Protein AF-A0A2V6ERZ7-F1 (afdb_monomer_lite)

pLDDT: mean 81.56, std 13.88, range [36.97, 97.75]

Foldseek 3Di:
DDDADEAEAEDELADDLVNLVVVLVVLLVDLHQYDYFYDADDPLDFCLQAVQFFFPFQFPVQSPRHHRRGHHNDDLLVSLVSVLVSVLSSVCSVCDDVVCVVCVVVCVVCVVVVNCVVVVVVVVSVVVSDSVVNVVVVVDDRDDGDDGRDNHDNGDPVCVSDPDGCPDPVPDPDDPVVVVVVVVVVDDDDD

Secondary structure (DSSP, 8-state):
-----EEEEEE-TT--HHHHHHHHHHHHHSSSEEEEEE----TTSHHHHH--SPPS--BGGGTTTTS--S--SS-HHHHHHHHHHHHHHHHHHHT-HHHHHHHHHHHHHHHHTT-THHHHHHHHHHHH--HHHHHHHHTSPPSSBPPPPPSP-SS--HHHH-SS---GGGG----HHHHHHHHHHT-S---

Sequence (191 aa):
LDVNVAVNIIADPSWDRERFKVVRDWCLEVPEVVNISINTPYPGTETWHTESRRLTTRDYRLFDIQHAVLPTKLPLPEFYKELVECQRVLARKNLGWAALRQCAGVAIRKLLCGQTNFIRMLWKFNNVYRPELQLADHRRRVKYEISLPPPSVATAQHRRLYIHENRGRNGRQIDHRTEEFVNATRMGTAS

Structure (mmCIF, N/CA/C/O backbone):
data_AF-A0A2V6ERZ7-F1
#
_entry.id   AF-A0A2V6ERZ7-F1
#
loop_
_atom_site.group_PDB
_atom_site.id
_atom_site.type_symbol
_atom_site.label_atom_id
_atom_site.label_alt_id
_atom_site.label_comp_id
_atom_site.label_asym_id
_atom_site.label_entity_id
_atom_site.label_seq_id
_atom_site.pdbx_PDB_ins_code
_atom_site.Cartn_x
_atom_site.Cartn_y
_atom_site.Cartn_z
_atom_site.occupancy
_atom_site.B_iso_or_equiv
_atom_site.auth_seq_id
_atom_site.auth_comp_id
_atom_site.auth_asym_id
_atom_site.auth_atom_id
_atom_site.pdbx_PDB_model_num
ATOM 1 N N . LEU A 1 1 ? -30.645 -9.315 9.241 1.00 51.88 1 LEU A N 1
ATOM 2 C CA . LEU A 1 1 ? -29.304 -9.922 9.384 1.00 51.88 1 LEU A CA 1
ATOM 3 C C . LEU A 1 1 ? -28.323 -8.773 9.499 1.00 51.88 1 LEU A C 1
ATOM 5 O O . LEU A 1 1 ? -28.221 -8.008 8.553 1.00 51.88 1 LEU A O 1
ATOM 9 N N . ASP A 1 2 ? -27.714 -8.599 10.667 1.00 76.31 2 ASP A N 1
ATOM 10 C CA . ASP A 1 2 ? -26.726 -7.546 10.922 1.00 76.31 2 ASP A CA 1
ATOM 11 C C . ASP A 1 2 ? -25.335 -8.119 10.618 1.00 76.31 2 ASP A C 1
ATOM 13 O O . ASP A 1 2 ? -24.765 -8.853 11.426 1.00 76.31 2 ASP A O 1
ATOM 17 N N . VAL A 1 3 ? -24.861 -7.934 9.382 1.00 81.88 3 VAL A N 1
ATOM 18 C CA . VAL A 1 3 ? -23.580 -8.485 8.917 1.00 81.88 3 VAL A CA 1
ATOM 19 C C . VAL A 1 3 ? -22.537 -7.378 8.947 1.00 81.88 3 VAL A C 1
ATOM 21 O O . VAL A 1 3 ? -22.654 -6.392 8.226 1.00 81.88 3 VAL A O 1
ATOM 24 N N . ASN A 1 4 ? -21.488 -7.569 9.745 1.00 79.81 4 ASN A N 1
ATOM 25 C CA . ASN A 1 4 ? -20.335 -6.676 9.749 1.00 79.81 4 ASN A CA 1
ATOM 26 C C . ASN A 1 4 ? -19.442 -6.969 8.543 1.00 79.81 4 ASN A C 1
ATOM 28 O O . ASN A 1 4 ? -18.937 -8.084 8.394 1.00 79.81 4 ASN A O 1
ATOM 32 N N . VAL A 1 5 ? -19.226 -5.958 7.705 1.00 85.44 5 VAL A N 1
ATOM 33 C CA . VAL A 1 5 ? -18.395 -6.054 6.503 1.00 85.44 5 VAL A CA 1
ATOM 34 C C . VAL A 1 5 ? -17.112 -5.247 6.697 1.00 85.44 5 VAL A C 1
ATOM 36 O O . VAL A 1 5 ? -17.125 -4.121 7.196 1.00 85.44 5 VAL A O 1
ATOM 39 N N . ALA A 1 6 ? -15.989 -5.843 6.296 1.00 88.12 6 ALA A N 1
ATOM 40 C CA . ALA A 1 6 ? -14.690 -5.189 6.233 1.00 88.12 6 ALA A CA 1
ATOM 41 C C . ALA A 1 6 ? -14.139 -5.293 4.808 1.00 88.12 6 ALA A C 1
ATOM 43 O O . ALA A 1 6 ? -14.165 -6.365 4.202 1.00 88.12 6 ALA A O 1
ATOM 44 N N . VAL A 1 7 ? -13.625 -4.183 4.282 1.00 90.19 7 VAL A N 1
ATOM 45 C CA . VAL A 1 7 ? -13.093 -4.094 2.918 1.00 90.19 7 VAL A CA 1
ATOM 46 C C . VAL A 1 7 ? -11.572 -4.001 2.971 1.00 90.19 7 VAL A C 1
ATOM 48 O O . VAL A 1 7 ? -11.021 -3.192 3.713 1.00 90.19 7 VAL A O 1
ATOM 51 N N . ASN A 1 8 ? -10.880 -4.801 2.159 1.00 93.12 8 ASN A N 1
ATOM 52 C CA . ASN A 1 8 ? -9.432 -4.706 1.981 1.00 93.12 8 ASN A CA 1
ATOM 53 C C . ASN A 1 8 ? -9.121 -4.213 0.568 1.00 93.12 8 ASN A C 1
ATOM 55 O O . ASN A 1 8 ? -9.496 -4.852 -0.412 1.00 93.12 8 ASN A O 1
ATOM 59 N N . ILE A 1 9 ? -8.424 -3.086 0.475 1.00 94.56 9 ILE A N 1
ATOM 60 C CA . ILE A 1 9 ? -7.970 -2.493 -0.780 1.00 94.56 9 ILE A CA 1
ATOM 61 C C . ILE A 1 9 ? -6.478 -2.760 -0.940 1.00 94.56 9 ILE A C 1
ATOM 63 O O . ILE A 1 9 ? -5.695 -2.514 -0.025 1.00 94.56 9 ILE A O 1
ATOM 67 N N . ILE A 1 10 ? -6.080 -3.209 -2.128 1.00 95.81 10 ILE A N 1
ATOM 68 C CA . ILE A 1 10 ? -4.677 -3.397 -2.491 1.00 95.81 10 ILE A CA 1
ATOM 69 C C . ILE A 1 10 ? -4.267 -2.239 -3.408 1.00 95.81 10 ILE A C 1
ATOM 71 O O . ILE A 1 10 ? -4.723 -2.141 -4.546 1.00 95.81 10 ILE A O 1
ATOM 75 N N . ALA A 1 11 ? -3.425 -1.345 -2.898 1.00 96.69 11 ALA A N 1
ATOM 76 C CA . ALA A 1 11 ? -2.845 -0.235 -3.635 1.00 96.69 11 ALA A CA 1
ATOM 77 C C . ALA A 1 11 ? -1.761 -0.736 -4.590 1.00 96.69 11 ALA A C 1
ATOM 79 O O . ALA A 1 11 ? -0.797 -1.379 -4.165 1.00 96.69 11 ALA A O 1
ATOM 80 N N . ASP A 1 12 ? -1.882 -0.412 -5.876 1.00 96.25 12 ASP A N 1
ATOM 81 C CA . ASP A 1 12 ? -0.801 -0.684 -6.817 1.00 96.25 12 ASP A CA 1
ATOM 82 C C . ASP A 1 12 ? 0.271 0.421 -6.717 1.00 96.25 12 ASP A C 1
ATOM 84 O O . ASP A 1 12 ? -0.073 1.605 -6.692 1.00 96.25 12 ASP A O 1
ATOM 88 N N . PRO A 1 13 ? 1.573 0.081 -6.697 1.00 96.62 13 PRO A N 1
ATOM 89 C CA . PRO A 1 13 ? 2.668 1.055 -6.752 1.00 96.62 13 PRO A CA 1
ATOM 90 C C . PRO A 1 13 ? 2.567 2.067 -7.907 1.00 96.62 13 PRO A C 1
ATOM 92 O O . PRO A 1 13 ? 3.102 3.173 -7.815 1.00 96.62 13 PRO A O 1
ATOM 95 N N . SER A 1 14 ? 1.842 1.745 -8.982 1.00 96.44 14 SER A N 1
ATOM 96 C CA . SER A 1 14 ? 1.578 2.647 -10.102 1.00 96.44 14 SER A CA 1
ATOM 97 C C . SER A 1 14 ? 0.528 3.728 -9.816 1.00 96.44 14 SER A C 1
ATOM 99 O O . SER A 1 14 ? 0.230 4.522 -10.710 1.00 96.44 14 SER A O 1
ATOM 101 N N . TRP A 1 15 ? -0.080 3.756 -8.628 1.00 97.69 15 TRP A N 1
ATOM 102 C CA . TRP A 1 15 ? -1.045 4.788 -8.257 1.00 97.69 15 TRP A CA 1
ATOM 103 C C . TRP A 1 15 ? -0.395 6.172 -8.211 1.00 97.69 15 TRP A C 1
ATOM 105 O O . TRP A 1 15 ? 0.723 6.357 -7.729 1.00 97.69 15 TRP A O 1
ATOM 115 N N . ASP A 1 16 ? -1.126 7.160 -8.714 1.00 97.62 16 ASP A N 1
ATOM 116 C CA . ASP A 1 16 ? -0.814 8.577 -8.575 1.00 97.62 16 ASP A CA 1
ATOM 117 C C . ASP A 1 16 ? -1.686 9.228 -7.493 1.00 97.62 16 ASP A C 1
ATOM 119 O O . ASP A 1 16 ? -2.535 8.591 -6.863 1.00 97.62 16 ASP A O 1
ATOM 123 N N . ARG A 1 17 ? -1.460 10.527 -7.264 1.00 97.38 17 ARG A N 1
ATOM 124 C CA . ARG A 1 17 ? -2.186 11.303 -6.251 1.00 97.38 17 ARG A CA 1
ATOM 125 C C . ARG A 1 17 ? -3.696 11.304 -6.487 1.00 97.38 17 ARG A C 1
ATOM 127 O O . ARG A 1 17 ? -4.457 11.263 -5.525 1.00 97.38 17 ARG A O 1
ATOM 134 N N . GLU A 1 18 ? -4.131 11.340 -7.746 1.00 97.19 18 GLU A N 1
ATOM 135 C CA . GLU A 1 18 ? -5.552 11.339 -8.095 1.00 97.19 18 GLU A CA 1
ATOM 136 C C . GLU A 1 18 ? -6.201 10.007 -7.722 1.00 97.19 18 GLU A C 1
ATOM 138 O O . GLU A 1 18 ? -7.235 9.995 -7.054 1.00 97.19 18 GLU A O 1
ATOM 143 N N . ARG A 1 19 ? -5.555 8.878 -8.042 1.00 97.44 19 ARG A N 1
ATOM 144 C CA . ARG A 1 19 ? -6.047 7.560 -7.629 1.00 97.44 19 ARG A CA 1
ATOM 145 C C . ARG A 1 19 ? -6.157 7.439 -6.109 1.00 97.44 19 ARG A C 1
ATOM 147 O O . ARG A 1 19 ? -7.181 6.963 -5.621 1.00 97.44 19 ARG A O 1
ATOM 154 N N . PHE A 1 20 ? -5.150 7.903 -5.362 1.00 97.00 20 PHE A N 1
ATOM 155 C CA . PHE A 1 20 ? -5.213 7.941 -3.896 1.00 97.00 20 PHE A CA 1
ATOM 156 C C . PHE A 1 20 ? -6.366 8.811 -3.387 1.00 97.00 20 PHE A C 1
ATOM 158 O O . PHE A 1 20 ? -7.043 8.428 -2.433 1.00 97.00 20 PHE A O 1
ATOM 165 N N . LYS A 1 21 ? -6.620 9.964 -4.017 1.00 95.81 21 LYS A N 1
ATOM 166 C CA . LYS A 1 21 ? -7.753 10.828 -3.671 1.00 95.81 21 LYS A CA 1
ATOM 167 C C . LYS A 1 21 ? -9.093 10.127 -3.904 1.00 95.81 21 LYS A C 1
ATOM 169 O O . LYS A 1 21 ? -9.889 10.079 -2.975 1.00 95.81 21 LYS A O 1
ATOM 174 N N . VAL A 1 22 ? -9.313 9.538 -5.081 1.00 95.88 22 VAL A N 1
ATOM 175 C CA . VAL A 1 22 ? -10.564 8.827 -5.409 1.00 95.88 22 VAL A CA 1
ATOM 176 C C . VAL A 1 22 ? -10.854 7.723 -4.394 1.00 95.88 22 VAL A C 1
ATOM 178 O O . VAL A 1 22 ? -11.965 7.623 -3.883 1.00 95.88 22 VAL A O 1
ATOM 181 N N . VAL A 1 23 ? -9.845 6.914 -4.062 1.00 93.94 23 VAL A N 1
ATOM 182 C CA . VAL A 1 23 ? -9.999 5.829 -3.084 1.00 93.94 23 VAL A CA 1
ATOM 183 C C . VAL A 1 23 ? -10.327 6.379 -1.700 1.00 93.94 23 VAL A C 1
ATOM 185 O O . VAL A 1 23 ? -11.206 5.850 -1.029 1.00 93.94 23 VAL A O 1
ATOM 188 N N . ARG A 1 24 ? -9.652 7.449 -1.271 1.00 93.00 24 ARG A N 1
ATOM 189 C CA . ARG A 1 24 ? -9.901 8.100 0.020 1.00 93.00 24 ARG A CA 1
ATOM 190 C C . ARG A 1 24 ? -11.311 8.680 0.117 1.00 93.00 24 ARG A C 1
ATOM 192 O O . ARG A 1 24 ? -11.938 8.507 1.156 1.00 93.00 24 ARG A O 1
ATOM 199 N N . ASP A 1 25 ? -11.785 9.341 -0.936 1.00 93.31 25 ASP A N 1
ATOM 200 C CA . ASP A 1 25 ? -13.125 9.929 -0.985 1.00 93.31 25 ASP A CA 1
ATOM 201 C C . ASP A 1 25 ? -14.190 8.826 -0.908 1.00 93.31 25 ASP A C 1
ATOM 203 O O . ASP A 1 25 ? -15.020 8.846 -0.004 1.00 93.31 25 ASP A O 1
ATOM 207 N N . TRP A 1 26 ? -14.081 7.787 -1.744 1.00 92.88 26 TRP A N 1
ATOM 208 C CA . TRP A 1 26 ? -14.975 6.622 -1.692 1.00 92.88 26 TRP A CA 1
ATOM 209 C C . TRP A 1 26 ? -14.986 5.964 -0.306 1.00 92.88 26 TRP A C 1
ATOM 211 O O . TRP A 1 26 ? -16.031 5.646 0.260 1.00 92.88 26 TRP A O 1
ATOM 221 N N . CYS A 1 27 ? -13.807 5.802 0.293 1.00 88.69 27 CYS A N 1
ATOM 222 C CA . CYS A 1 27 ? -13.681 5.215 1.615 1.00 88.69 27 CYS A CA 1
ATOM 223 C C . CYS A 1 27 ? -14.381 6.023 2.719 1.00 88.69 27 CYS A C 1
ATOM 225 O O . CYS A 1 27 ? -14.700 5.453 3.763 1.00 88.69 27 CYS A O 1
ATOM 227 N N . LEU A 1 28 ? -14.560 7.335 2.546 1.00 86.81 28 LEU A N 1
ATOM 228 C CA . LEU A 1 28 ? -15.289 8.182 3.491 1.00 86.81 28 LEU A CA 1
ATOM 229 C C . LEU A 1 28 ? -16.809 8.026 3.357 1.00 86.81 28 LEU A C 1
ATOM 231 O O . LEU A 1 28 ? -17.510 8.250 4.341 1.00 86.81 28 LEU A O 1
ATOM 235 N N . GLU A 1 29 ? -17.295 7.622 2.185 1.00 88.25 29 GLU A N 1
ATOM 236 C CA . GLU A 1 29 ? -18.723 7.470 1.877 1.00 88.25 29 GLU A CA 1
ATOM 237 C C . GLU A 1 29 ? -19.298 6.134 2.359 1.00 88.25 29 GLU A C 1
ATOM 239 O O . GLU A 1 29 ? -20.457 6.062 2.764 1.00 88.25 29 GLU A O 1
ATOM 244 N N . VAL A 1 30 ? -18.493 5.072 2.342 1.00 85.62 30 VAL A N 1
ATOM 245 C CA . VAL A 1 30 ? -18.933 3.735 2.768 1.00 85.62 30 VAL A CA 1
ATOM 246 C C . VAL A 1 30 ? -19.040 3.638 4.298 1.00 85.62 30 VAL A C 1
ATOM 248 O O . VAL A 1 30 ? -18.233 4.254 4.984 1.00 85.62 30 VAL A O 1
ATOM 251 N N . PRO A 1 31 ? -19.981 2.898 4.903 1.00 79.44 31 PRO A N 1
ATOM 252 C CA . PRO A 1 31 ? -20.024 2.708 6.361 1.00 79.44 31 PRO A CA 1
ATOM 253 C C . PRO A 1 31 ? -18.993 1.693 6.891 1.00 79.44 31 PRO A C 1
ATOM 255 O O . PRO A 1 3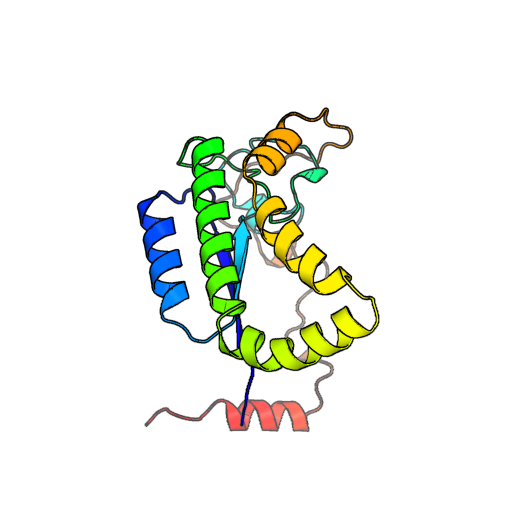1 ? -18.668 1.702 8.077 1.00 79.44 31 PRO A O 1
ATOM 258 N N . GLU A 1 32 ? -18.459 0.831 6.029 1.00 85.44 32 GLU A N 1
ATOM 259 C CA . GLU A 1 32 ? -17.602 -0.293 6.397 1.00 85.44 32 GLU A CA 1
ATOM 260 C C . GLU A 1 32 ? -16.199 0.126 6.863 1.00 85.44 32 GLU A C 1
ATOM 262 O O . GLU A 1 32 ? -15.658 1.187 6.515 1.00 85.44 32 GLU A O 1
ATOM 267 N N . VAL A 1 33 ? -15.572 -0.781 7.621 1.00 83.19 33 VAL A N 1
ATOM 268 C CA . VAL A 1 33 ? -14.161 -0.683 7.999 1.00 83.19 33 VAL A CA 1
ATOM 269 C C . VAL A 1 33 ? -13.309 -1.041 6.787 1.00 83.19 33 VAL A C 1
ATOM 271 O O . VAL A 1 33 ? -13.317 -2.182 6.327 1.00 83.19 33 VAL A O 1
ATOM 274 N N . VAL A 1 34 ? -12.545 -0.071 6.290 1.00 88.12 34 VAL A N 1
ATOM 275 C CA . VAL A 1 34 ? -11.633 -0.270 5.159 1.00 88.12 34 VAL A CA 1
ATOM 276 C C . VAL A 1 34 ? -10.181 -0.321 5.633 1.00 88.12 34 VAL A C 1
ATOM 278 O O . VAL A 1 34 ? -9.736 0.537 6.399 1.00 88.12 34 VAL A O 1
ATOM 281 N N . ASN A 1 35 ? -9.438 -1.309 5.142 1.00 90.12 35 ASN A N 1
ATOM 282 C CA . ASN A 1 35 ? -7.994 -1.444 5.292 1.00 90.12 35 ASN A CA 1
ATOM 283 C C . ASN A 1 35 ? -7.312 -1.328 3.921 1.00 90.12 35 ASN A C 1
ATOM 285 O O . ASN A 1 35 ? -7.861 -1.771 2.914 1.00 90.12 35 ASN A O 1
ATOM 289 N N . ILE A 1 36 ? -6.112 -0.746 3.884 1.00 92.69 36 ILE A N 1
ATOM 290 C CA . ILE A 1 36 ? -5.337 -0.562 2.654 1.00 92.69 36 ILE A CA 1
ATOM 291 C C . ILE A 1 36 ? -3.928 -1.135 2.812 1.00 92.69 36 ILE A C 1
ATOM 293 O O . ILE A 1 36 ? -3.193 -0.776 3.737 1.00 92.69 36 ILE A O 1
ATOM 297 N N . SER A 1 37 ? -3.565 -2.021 1.890 1.00 94.81 37 SER A N 1
ATOM 298 C CA . SER A 1 37 ? -2.252 -2.656 1.767 1.00 94.81 37 SER A CA 1
ATOM 299 C C . SER A 1 37 ? -1.628 -2.336 0.408 1.00 94.81 37 SER A C 1
ATOM 301 O O . SER A 1 37 ? -2.283 -1.750 -0.446 1.00 94.81 37 SER A O 1
ATOM 303 N N . ILE A 1 38 ? -0.370 -2.706 0.184 1.00 96.62 38 ILE A N 1
ATOM 304 C CA . ILE A 1 38 ? 0.322 -2.536 -1.102 1.00 96.62 38 ILE A CA 1
ATOM 305 C C . ILE A 1 38 ? 0.342 -3.870 -1.856 1.00 96.62 38 ILE A C 1
ATOM 307 O O . ILE A 1 38 ? 0.447 -4.933 -1.245 1.00 96.62 38 ILE A O 1
ATOM 311 N N . ASN A 1 39 ? 0.248 -3.820 -3.186 1.00 95.75 39 ASN A N 1
ATOM 312 C CA . ASN A 1 39 ? 0.471 -4.972 -4.053 1.00 95.75 39 ASN A CA 1
ATOM 313 C C . ASN A 1 39 ? 1.916 -5.480 -3.903 1.00 95.75 39 ASN A C 1
ATOM 315 O O . ASN A 1 39 ? 2.876 -4.781 -4.242 1.00 95.75 39 ASN A O 1
ATOM 319 N N . THR A 1 40 ? 2.062 -6.706 -3.407 1.00 94.38 40 THR A N 1
ATOM 320 C CA . THR A 1 40 ? 3.352 -7.358 -3.177 1.00 94.38 40 THR A CA 1
ATOM 321 C C . THR A 1 40 ? 3.379 -8.685 -3.942 1.00 94.38 40 THR A C 1
ATOM 323 O O . THR A 1 40 ? 2.648 -9.607 -3.577 1.00 94.38 40 THR A O 1
ATOM 326 N N . PRO A 1 41 ? 4.199 -8.822 -5.000 1.00 92.94 41 PRO A N 1
ATOM 327 C CA . PRO A 1 41 ? 4.345 -10.086 -5.710 1.00 92.94 41 PRO A CA 1
ATOM 328 C C . PRO A 1 41 ? 5.165 -11.061 -4.856 1.00 92.94 41 PRO A C 1
ATOM 330 O O . PRO A 1 41 ? 6.344 -10.833 -4.591 1.00 92.94 41 PRO A O 1
ATOM 333 N N . TYR A 1 42 ? 4.547 -12.159 -4.423 1.00 91.25 42 TYR A N 1
ATOM 334 C CA . TYR A 1 42 ? 5.194 -13.157 -3.568 1.00 91.25 42 TYR A CA 1
ATOM 335 C C . TYR A 1 42 ? 5.760 -14.320 -4.379 1.00 91.25 42 TYR A C 1
ATOM 337 O O . TYR A 1 42 ? 5.034 -14.835 -5.232 1.00 91.25 42 TYR A O 1
ATOM 345 N N . PRO A 1 43 ? 6.978 -14.813 -4.083 1.00 88.06 43 PRO A N 1
ATOM 346 C CA . PRO A 1 43 ? 7.512 -16.018 -4.708 1.00 88.06 43 PRO A CA 1
ATOM 347 C C . PRO A 1 43 ? 6.501 -17.172 -4.709 1.00 88.06 43 PRO A C 1
ATOM 349 O O . PRO A 1 43 ? 5.966 -17.538 -3.666 1.00 88.06 43 PRO A O 1
ATOM 352 N N . GLY A 1 44 ? 6.232 -17.724 -5.894 1.00 84.44 44 GLY A N 1
ATOM 353 C CA . GLY A 1 44 ? 5.257 -18.804 -6.096 1.00 84.44 44 GLY A CA 1
ATOM 354 C C . GLY A 1 44 ? 3.818 -18.358 -6.384 1.00 84.44 44 GLY A C 1
ATOM 355 O O . GLY A 1 44 ? 2.985 -19.201 -6.704 1.00 84.44 44 GLY A O 1
ATOM 356 N N . THR A 1 45 ? 3.506 -17.060 -6.321 1.00 86.56 45 THR A N 1
ATOM 357 C CA . THR A 1 45 ? 2.213 -16.541 -6.801 1.00 86.56 45 THR A CA 1
ATOM 358 C C . THR A 1 45 ? 2.223 -16.346 -8.310 1.00 86.56 45 THR A C 1
ATOM 360 O O . THR A 1 45 ? 3.276 -16.192 -8.917 1.00 86.56 45 THR A O 1
ATOM 363 N N . GLU A 1 46 ? 1.051 -16.287 -8.937 1.00 86.75 46 GLU A N 1
ATOM 364 C CA . GLU A 1 46 ? 0.960 -15.945 -10.359 1.00 86.75 46 GLU A CA 1
ATOM 365 C C . GLU A 1 46 ? 1.607 -14.590 -10.669 1.00 86.75 46 GLU A C 1
ATOM 367 O O . GLU A 1 46 ? 2.406 -14.495 -11.601 1.00 86.75 46 GLU A O 1
ATOM 372 N N . THR A 1 47 ? 1.332 -13.574 -9.846 1.00 86.81 47 THR A N 1
ATOM 373 C CA . THR A 1 47 ? 1.890 -12.225 -9.999 1.00 86.81 47 THR A CA 1
ATOM 374 C C . THR A 1 47 ? 3.418 -12.232 -9.979 1.00 86.81 47 THR A C 1
ATOM 376 O O . THR A 1 47 ? 4.038 -11.425 -10.652 1.00 86.81 47 THR A O 1
ATOM 379 N N . TRP A 1 48 ? 4.060 -13.180 -9.295 1.00 88.25 48 TRP A N 1
ATOM 380 C CA . TRP A 1 48 ? 5.519 -13.346 -9.341 1.00 88.25 48 TRP A CA 1
ATOM 381 C C . TRP A 1 48 ? 6.069 -13.683 -10.731 1.00 88.25 48 TRP A C 1
ATOM 383 O O . TRP A 1 48 ? 7.212 -13.358 -11.041 1.00 88.25 48 TRP A O 1
ATOM 393 N N . HIS A 1 49 ? 5.264 -14.357 -11.555 1.00 85.19 49 HIS A N 1
ATOM 394 C CA . HIS A 1 49 ? 5.620 -14.764 -12.912 1.00 85.19 49 HIS A CA 1
ATOM 395 C C . HIS A 1 49 ? 5.119 -13.783 -13.974 1.00 85.19 49 HIS A C 1
ATOM 397 O O . HIS A 1 49 ? 5.738 -13.671 -15.031 1.00 85.19 49 HIS A O 1
ATOM 403 N N . THR A 1 50 ? 3.993 -13.111 -13.728 1.00 85.62 50 THR A N 1
ATOM 404 C CA . THR A 1 50 ? 3.361 -12.206 -14.701 1.00 85.62 50 THR A CA 1
ATOM 405 C C . THR A 1 50 ? 3.745 -10.744 -14.512 1.00 85.62 50 THR A C 1
ATOM 407 O O . THR A 1 50 ? 3.635 -9.963 -15.457 1.00 85.62 50 THR A O 1
ATOM 410 N N . GLU A 1 51 ? 4.231 -10.353 -13.331 1.00 87.56 51 GLU A N 1
ATOM 411 C CA . GLU A 1 51 ? 4.676 -8.987 -13.075 1.00 87.56 51 GLU A CA 1
ATOM 412 C C . GLU A 1 51 ? 5.906 -8.653 -13.926 1.00 87.56 51 GLU A C 1
ATOM 414 O O . GLU A 1 51 ? 7.008 -9.163 -13.730 1.00 87.56 51 GLU A O 1
ATOM 419 N N . SER A 1 52 ? 5.691 -7.774 -14.901 1.00 80.12 52 SER A N 1
ATOM 420 C CA . SER A 1 52 ? 6.725 -7.296 -15.821 1.00 80.12 52 SER A CA 1
ATOM 421 C C . SER A 1 52 ? 7.695 -6.303 -15.181 1.00 80.12 52 SER A C 1
ATOM 423 O O . SER A 1 52 ? 8.837 -6.160 -15.631 1.00 80.12 52 SER A O 1
ATOM 425 N N . ARG A 1 53 ? 7.258 -5.595 -14.132 1.00 85.88 53 ARG A N 1
ATOM 426 C CA . ARG A 1 53 ? 8.083 -4.599 -13.450 1.00 85.88 53 ARG A CA 1
ATOM 427 C C . ARG A 1 53 ? 9.154 -5.303 -12.626 1.00 85.88 53 ARG A C 1
ATOM 429 O O . ARG A 1 53 ? 8.872 -6.185 -11.820 1.00 85.88 53 ARG A O 1
ATOM 436 N N . ARG A 1 54 ? 10.405 -4.872 -12.786 1.00 88.12 54 ARG A N 1
ATOM 437 C CA . ARG A 1 54 ? 11.514 -5.393 -11.979 1.00 88.12 54 ARG A CA 1
ATOM 438 C C . ARG A 1 54 ? 11.373 -4.929 -10.535 1.00 88.12 54 ARG A C 1
ATOM 440 O O . ARG A 1 54 ? 11.100 -3.755 -10.293 1.00 88.12 54 ARG A O 1
ATOM 447 N N . LEU A 1 55 ? 11.612 -5.843 -9.596 1.00 93.00 55 LEU A N 1
ATOM 448 C CA . LEU A 1 55 ? 11.668 -5.516 -8.174 1.00 93.00 55 LEU A CA 1
ATOM 449 C C . LEU A 1 55 ? 12.698 -4.410 -7.915 1.00 93.00 55 LEU A C 1
ATOM 451 O O . LEU A 1 55 ? 13.805 -4.445 -8.457 1.00 93.00 55 LEU A O 1
ATOM 455 N N . THR A 1 56 ? 12.349 -3.456 -7.057 1.00 93.75 56 THR A N 1
ATOM 456 C CA . THR A 1 56 ? 13.252 -2.381 -6.609 1.00 93.75 56 THR A CA 1
ATOM 457 C C . THR A 1 56 ? 14.127 -2.809 -5.434 1.00 93.75 56 THR A C 1
ATOM 459 O O . THR A 1 56 ? 15.148 -2.183 -5.159 1.00 93.75 56 THR A O 1
ATOM 462 N N . THR A 1 57 ? 13.745 -3.884 -4.747 1.00 94.19 57 THR A N 1
ATOM 463 C CA . THR A 1 57 ? 14.453 -4.450 -3.599 1.00 94.19 57 THR A CA 1
ATOM 464 C C . THR A 1 57 ? 14.284 -5.964 -3.561 1.00 94.19 57 THR A C 1
ATOM 466 O O . THR A 1 57 ? 13.281 -6.508 -4.023 1.00 94.19 57 THR A O 1
ATOM 469 N N . ARG A 1 58 ? 15.274 -6.654 -2.994 1.00 94.31 58 ARG A N 1
ATOM 470 C CA . ARG A 1 58 ? 15.221 -8.095 -2.702 1.00 94.31 58 ARG A CA 1
ATOM 471 C C . ARG A 1 58 ? 15.161 -8.375 -1.207 1.00 94.31 58 ARG A C 1
ATOM 473 O O . ARG A 1 58 ? 15.223 -9.532 -0.808 1.00 94.31 58 ARG A O 1
ATOM 480 N N . ASP A 1 59 ? 15.071 -7.338 -0.382 1.00 96.12 59 ASP A N 1
ATOM 481 C CA . ASP A 1 59 ? 14.999 -7.497 1.061 1.00 96.12 59 ASP A CA 1
ATOM 482 C C . ASP A 1 59 ? 13.693 -8.174 1.463 1.00 96.12 59 ASP A C 1
ATOM 484 O O . ASP A 1 59 ? 12.626 -7.567 1.390 1.00 96.12 59 ASP A O 1
ATOM 488 N N . TYR A 1 60 ? 13.792 -9.419 1.931 1.00 94.25 60 TYR A N 1
ATOM 489 C CA . TYR A 1 60 ? 12.643 -10.217 2.354 1.00 94.25 60 TYR A CA 1
ATOM 490 C C . TYR A 1 60 ? 11.772 -9.505 3.399 1.00 94.25 60 TYR A C 1
ATOM 492 O O . TYR A 1 60 ? 10.559 -9.692 3.414 1.00 94.25 60 TYR A O 1
ATOM 500 N N . ARG A 1 61 ? 12.361 -8.641 4.238 1.00 95.38 61 ARG A N 1
ATOM 501 C CA . ARG A 1 61 ? 11.622 -7.897 5.272 1.00 95.38 61 ARG A CA 1
ATOM 502 C C . ARG A 1 61 ? 10.564 -6.957 4.700 1.00 95.38 61 ARG A C 1
ATOM 504 O O . ARG A 1 61 ? 9.608 -6.660 5.398 1.00 95.38 61 ARG A O 1
ATOM 511 N N . LEU A 1 62 ? 10.752 -6.489 3.466 1.00 96.38 62 LEU A N 1
ATOM 512 C CA . LEU A 1 62 ? 9.860 -5.534 2.807 1.00 96.38 62 LEU A CA 1
ATOM 513 C C . LEU A 1 62 ? 8.721 -6.232 2.043 1.00 96.38 62 LEU A C 1
ATOM 515 O O . LEU A 1 62 ? 7.835 -5.574 1.512 1.00 96.38 62 LEU A O 1
ATOM 519 N N . PHE A 1 63 ? 8.708 -7.567 1.987 1.00 95.12 63 PHE A N 1
ATOM 520 C CA . PHE A 1 63 ? 7.617 -8.341 1.388 1.00 95.12 63 PHE A CA 1
ATOM 521 C C . PHE A 1 63 ? 6.502 -8.574 2.419 1.00 95.12 63 PHE A C 1
ATOM 523 O O . PHE A 1 63 ? 6.140 -9.703 2.739 1.00 95.12 63 PHE A O 1
ATOM 530 N N . ASP A 1 64 ? 5.959 -7.489 2.966 1.00 93.44 64 ASP A N 1
ATOM 531 C CA . ASP A 1 64 ? 5.104 -7.493 4.158 1.00 93.44 64 ASP A CA 1
ATOM 532 C C . ASP A 1 64 ? 3.747 -6.807 3.950 1.00 93.44 64 ASP A C 1
ATOM 534 O O . ASP A 1 64 ? 3.143 -6.361 4.921 1.00 93.44 64 ASP A O 1
ATOM 538 N N . ILE A 1 65 ? 3.290 -6.675 2.698 1.00 93.88 65 ILE A N 1
ATOM 539 C CA . ILE A 1 65 ? 2.080 -5.946 2.269 1.00 93.88 65 ILE A CA 1
ATOM 540 C C . ILE A 1 65 ? 2.021 -4.458 2.667 1.00 93.88 65 ILE A C 1
ATOM 542 O O . ILE A 1 65 ? 1.017 -3.793 2.401 1.00 93.88 65 ILE A O 1
ATOM 546 N N . GLN A 1 66 ? 3.070 -3.909 3.283 1.00 93.88 66 GLN A N 1
ATOM 547 C CA . GLN A 1 66 ? 3.148 -2.513 3.723 1.00 93.88 66 GLN A CA 1
ATOM 548 C C . GLN A 1 66 ? 4.248 -1.727 3.015 1.00 93.88 66 GLN A C 1
ATOM 550 O O . GLN A 1 66 ? 4.211 -0.491 3.033 1.00 93.88 66 GLN A O 1
ATOM 555 N N . HIS A 1 67 ? 5.191 -2.411 2.360 1.00 96.75 67 HIS A N 1
ATOM 556 C CA . HIS A 1 67 ? 6.259 -1.778 1.598 1.00 96.75 67 HIS A CA 1
ATOM 557 C C . HIS A 1 67 ? 6.142 -1.987 0.084 1.0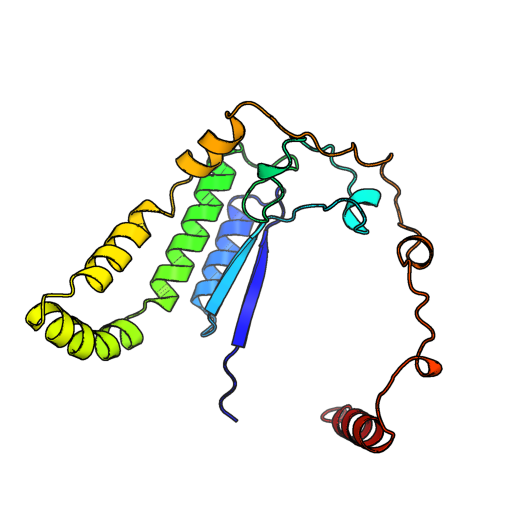0 96.75 67 HIS A C 1
ATOM 559 O O . HIS A 1 67 ? 5.754 -3.042 -0.416 1.00 96.75 67 HIS A O 1
ATOM 565 N N . ALA A 1 68 ? 6.495 -0.940 -0.665 1.00 97.19 68 ALA A N 1
ATOM 566 C CA . ALA A 1 68 ? 6.563 -0.996 -2.114 1.00 97.19 68 ALA A CA 1
ATOM 567 C C . ALA A 1 68 ? 7.859 -1.696 -2.538 1.00 97.19 68 ALA A C 1
ATOM 569 O O . ALA A 1 68 ? 8.950 -1.144 -2.401 1.00 97.19 68 ALA A O 1
ATOM 570 N N . VAL A 1 69 ? 7.724 -2.913 -3.060 1.00 96.06 69 VAL A N 1
ATOM 571 C CA . VAL A 1 69 ? 8.835 -3.713 -3.615 1.00 96.06 69 VAL A CA 1
ATOM 572 C C . VAL A 1 69 ? 8.920 -3.636 -5.144 1.00 96.06 69 VAL A C 1
ATOM 574 O O . VAL A 1 69 ? 9.828 -4.193 -5.759 1.00 96.06 69 VAL A O 1
ATOM 577 N N . LEU A 1 70 ? 7.968 -2.931 -5.754 1.00 95.81 70 LEU A N 1
ATOM 578 C CA . LEU A 1 70 ? 7.893 -2.612 -7.176 1.00 95.81 70 LEU A CA 1
ATOM 579 C C . LEU A 1 70 ? 8.097 -1.104 -7.378 1.00 95.81 70 LEU A C 1
ATOM 581 O O . LEU A 1 70 ? 7.887 -0.326 -6.441 1.00 95.81 70 LEU A O 1
ATOM 585 N N . PRO A 1 71 ? 8.489 -0.665 -8.587 1.00 96.06 71 PRO A N 1
ATOM 586 C CA . PRO A 1 71 ? 8.659 0.749 -8.882 1.00 96.06 71 PRO A CA 1
ATOM 587 C C . PRO A 1 71 ? 7.336 1.497 -8.719 1.00 96.06 71 PRO A C 1
ATOM 589 O O . PRO A 1 71 ? 6.302 1.097 -9.262 1.00 96.06 71 PRO A O 1
ATOM 592 N N . THR A 1 72 ? 7.389 2.597 -7.971 1.00 97.31 72 THR A N 1
ATOM 593 C CA . THR A 1 72 ? 6.248 3.482 -7.752 1.00 97.31 72 THR A CA 1
ATOM 594 C C . THR A 1 72 ? 6.141 4.521 -8.870 1.00 97.31 72 THR A C 1
ATOM 596 O O . THR A 1 72 ? 7.158 4.993 -9.378 1.00 97.31 72 THR A O 1
ATOM 599 N N . LYS A 1 73 ? 4.918 4.917 -9.250 1.00 97.00 73 LYS A N 1
ATOM 600 C CA . LYS A 1 73 ? 4.702 6.016 -10.218 1.00 97.00 73 LYS A CA 1
ATOM 601 C C . LYS A 1 73 ? 5.088 7.372 -9.623 1.00 97.00 73 LYS A C 1
ATOM 603 O O . LYS A 1 73 ? 5.664 8.214 -10.305 1.00 97.00 73 LYS A O 1
ATOM 608 N N . LEU A 1 74 ? 4.769 7.582 -8.348 1.00 97.69 74 LEU A N 1
ATOM 609 C CA . LEU A 1 74 ? 5.239 8.727 -7.569 1.00 97.69 74 LEU A CA 1
ATOM 610 C C . LEU A 1 74 ? 6.654 8.459 -7.032 1.00 97.69 74 LEU A C 1
ATOM 612 O O . LEU A 1 74 ? 7.008 7.295 -6.835 1.00 97.69 74 LEU A O 1
ATOM 616 N N . PRO A 1 75 ? 7.451 9.495 -6.706 1.00 97.50 75 PRO A N 1
ATOM 617 C CA . PRO A 1 75 ? 8.640 9.310 -5.880 1.00 97.50 75 PRO A CA 1
ATOM 618 C C . PRO A 1 75 ? 8.282 8.543 -4.603 1.00 97.50 75 PRO A C 1
ATOM 620 O O . PRO A 1 75 ? 7.279 8.859 -3.965 1.00 97.50 75 PRO A O 1
ATOM 623 N N . LEU A 1 76 ? 9.097 7.556 -4.217 1.00 96.75 76 LEU A N 1
ATOM 624 C CA . LEU A 1 76 ? 8.800 6.657 -3.094 1.00 96.75 76 LEU A CA 1
ATOM 625 C C . LEU A 1 76 ? 8.360 7.389 -1.800 1.00 96.75 76 LEU A C 1
ATOM 627 O O . LEU A 1 76 ? 7.373 6.963 -1.200 1.00 96.75 76 LEU A O 1
ATOM 631 N N . PRO A 1 77 ? 8.987 8.515 -1.383 1.00 96.81 77 PRO A N 1
ATOM 632 C CA . PRO A 1 77 ? 8.510 9.284 -0.230 1.00 96.81 77 PRO A CA 1
ATOM 633 C C . PRO A 1 77 ? 7.098 9.858 -0.395 1.00 96.81 77 PRO A C 1
ATOM 635 O O . PRO A 1 77 ? 6.313 9.841 0.548 1.00 96.81 77 PRO A O 1
ATOM 638 N N . GLU A 1 78 ? 6.757 10.336 -1.592 1.00 97.44 78 GLU A N 1
ATOM 639 C CA . GLU A 1 78 ? 5.430 10.883 -1.889 1.00 97.44 78 GLU A CA 1
ATOM 640 C C . GLU A 1 78 ? 4.374 9.781 -1.969 1.00 97.44 78 GLU A C 1
ATOM 642 O O . GLU A 1 78 ? 3.263 9.970 -1.481 1.00 97.44 78 GLU A O 1
ATOM 647 N N . PHE A 1 79 ? 4.727 8.612 -2.513 1.00 97.75 79 PHE A N 1
ATOM 648 C CA . PHE A 1 79 ? 3.855 7.439 -2.486 1.00 97.75 79 PHE A CA 1
ATOM 649 C C . PHE A 1 79 ? 3.490 7.056 -1.045 1.00 97.75 79 PHE A C 1
ATOM 651 O O . PHE A 1 79 ? 2.311 6.913 -0.720 1.00 97.75 79 PHE A O 1
ATOM 658 N N . TYR A 1 80 ? 4.486 6.951 -0.158 1.00 96.75 80 TYR A N 1
ATOM 659 C CA . TYR A 1 80 ? 4.236 6.634 1.248 1.00 96.75 80 TYR A CA 1
ATOM 660 C C . TYR A 1 80 ? 3.442 7.718 1.965 1.00 96.75 80 TYR A C 1
ATOM 662 O O . TYR A 1 80 ? 2.562 7.399 2.759 1.00 96.75 80 TYR A O 1
ATOM 670 N N . LYS A 1 81 ? 3.693 8.993 1.660 1.00 95.81 81 LYS A N 1
ATOM 671 C CA . LYS A 1 81 ? 2.906 10.100 2.204 1.00 95.81 81 LYS A CA 1
ATOM 672 C C . LYS A 1 81 ? 1.422 9.966 1.847 1.00 95.81 81 LYS A C 1
ATOM 674 O O . LYS A 1 81 ? 0.588 10.050 2.743 1.00 95.81 81 LYS A O 1
ATOM 679 N N . GLU A 1 82 ? 1.084 9.716 0.581 1.00 96.69 82 GLU A N 1
ATOM 680 C CA . GLU A 1 82 ? -0.316 9.530 0.164 1.00 96.69 82 GLU A CA 1
ATOM 681 C C . GLU A 1 82 ? -0.948 8.272 0.783 1.00 96.69 82 GLU A C 1
ATOM 683 O O . GLU A 1 82 ? -2.096 8.317 1.234 1.00 96.69 82 GLU A O 1
ATOM 688 N N . LEU A 1 83 ? -0.200 7.163 0.860 1.00 94.94 83 LEU A N 1
ATOM 689 C CA . LEU A 1 83 ? -0.663 5.919 1.481 1.00 94.94 83 LEU A CA 1
ATOM 690 C C . LEU A 1 83 ? -0.989 6.116 2.967 1.00 94.94 83 LEU A C 1
ATOM 692 O O . LEU A 1 83 ? -2.080 5.762 3.420 1.00 94.94 83 LEU A O 1
ATOM 696 N N . VAL A 1 84 ? -0.056 6.704 3.715 1.00 93.00 84 VAL A N 1
ATOM 697 C CA . VAL A 1 84 ? -0.201 6.969 5.149 1.00 93.00 84 VAL A CA 1
ATOM 698 C C . VAL A 1 84 ? -1.333 7.964 5.405 1.00 93.00 84 VAL A C 1
ATOM 700 O O . VAL A 1 84 ? -2.110 7.775 6.341 1.00 93.00 84 VAL A O 1
ATOM 703 N N . GLU A 1 85 ? -1.494 8.986 4.561 1.00 91.94 85 GLU A N 1
ATOM 704 C CA . GLU A 1 85 ? -2.632 9.903 4.658 1.00 91.94 85 GLU A CA 1
ATOM 705 C C . GLU A 1 85 ? -3.971 9.191 4.435 1.00 91.94 85 GLU A C 1
ATOM 707 O O . GLU A 1 85 ? -4.908 9.406 5.209 1.00 91.94 85 GLU A O 1
ATOM 712 N N . CYS A 1 86 ? -4.065 8.285 3.456 1.00 91.12 86 CYS A N 1
ATOM 713 C CA . CYS A 1 86 ? -5.268 7.471 3.264 1.00 91.12 86 CYS A CA 1
ATOM 714 C C . CYS A 1 86 ? -5.558 6.604 4.496 1.00 91.12 86 CYS A C 1
ATOM 716 O O . CYS A 1 86 ? -6.672 6.635 5.018 1.00 91.12 86 CYS A O 1
ATOM 718 N N . GLN A 1 87 ? -4.553 5.900 5.021 1.00 89.44 87 GLN A N 1
ATOM 719 C CA . GLN A 1 87 ? -4.684 5.082 6.232 1.00 89.44 87 GLN A CA 1
ATOM 720 C C . GLN A 1 87 ? -5.119 5.904 7.455 1.00 89.44 87 GLN A C 1
ATOM 722 O O . GLN A 1 87 ? -5.976 5.477 8.230 1.00 89.44 87 GLN A O 1
ATOM 727 N N . ARG A 1 88 ? -4.566 7.109 7.619 1.00 86.25 88 ARG A N 1
ATOM 728 C CA . ARG A 1 88 ? -4.905 8.019 8.717 1.00 86.25 88 ARG A CA 1
ATOM 729 C C . ARG A 1 88 ? -6.352 8.496 8.625 1.00 86.25 88 ARG A C 1
ATOM 731 O O . ARG A 1 88 ? -7.043 8.532 9.643 1.00 86.25 88 ARG A O 1
ATOM 738 N N . VAL A 1 89 ? -6.811 8.866 7.430 1.00 85.38 89 VAL A N 1
ATOM 739 C CA . VAL A 1 89 ? -8.200 9.284 7.188 1.00 85.38 89 VAL A CA 1
ATOM 740 C C . VAL A 1 89 ? -9.163 8.132 7.469 1.00 85.38 89 VAL A C 1
ATOM 742 O O . VAL A 1 89 ? -10.114 8.303 8.234 1.00 85.38 89 VAL A O 1
ATOM 745 N N . LEU A 1 90 ? -8.857 6.947 6.944 1.00 82.75 90 LEU A N 1
ATOM 746 C CA . LEU A 1 90 ? -9.620 5.719 7.163 1.00 82.75 90 LEU A CA 1
ATOM 747 C C . LEU A 1 90 ? -9.777 5.376 8.636 1.00 82.75 90 LEU A C 1
ATOM 749 O O . LEU A 1 90 ? -10.874 5.119 9.130 1.00 82.75 90 LEU A O 1
ATOM 753 N N . ALA A 1 91 ? -8.677 5.405 9.369 1.00 78.44 91 ALA A N 1
ATOM 754 C CA . ALA A 1 91 ? -8.731 5.040 10.761 1.00 78.44 91 ALA A CA 1
ATOM 755 C C . ALA A 1 91 ? -9.408 6.099 11.631 1.00 78.44 91 ALA A C 1
ATOM 757 O O . ALA A 1 91 ? -10.112 5.737 12.565 1.00 78.44 91 ALA A O 1
ATOM 758 N N . ARG A 1 92 ? -9.272 7.395 11.318 1.00 77.44 92 ARG A N 1
ATOM 759 C CA . ARG A 1 92 ? -10.034 8.458 12.000 1.00 77.44 92 ARG A CA 1
ATOM 760 C C . ARG A 1 92 ? -11.537 8.297 11.815 1.00 77.44 92 ARG A C 1
ATOM 762 O O . ARG A 1 92 ? -12.279 8.505 12.770 1.00 77.44 92 ARG A O 1
ATOM 769 N N . LYS A 1 93 ? -11.969 7.912 10.614 1.00 78.19 93 LYS A N 1
ATOM 770 C CA . LYS A 1 93 ? -13.367 7.593 10.317 1.00 78.19 93 LYS A CA 1
ATOM 771 C C . LYS A 1 93 ? -13.851 6.410 11.164 1.00 78.19 93 LYS A C 1
ATOM 773 O O . LYS A 1 93 ? -14.868 6.533 11.838 1.00 78.19 93 LYS A O 1
ATOM 778 N N . ASN A 1 94 ? -13.092 5.313 11.209 1.00 67.31 94 ASN A N 1
ATOM 779 C CA . ASN A 1 94 ? -13.465 4.110 11.970 1.00 67.31 94 ASN A CA 1
ATOM 780 C C . ASN A 1 94 ? -13.374 4.301 13.497 1.00 67.31 94 ASN A C 1
ATOM 782 O O . ASN A 1 94 ? -14.110 3.675 14.252 1.00 67.31 94 ASN A O 1
ATOM 786 N N . LEU A 1 95 ? -12.500 5.197 13.965 1.00 65.12 95 LEU A N 1
ATOM 787 C CA . LEU A 1 95 ? -12.451 5.664 15.356 1.00 65.12 95 LEU A CA 1
ATOM 788 C C . LEU A 1 95 ? -13.588 6.654 15.688 1.00 65.12 95 LEU A C 1
ATOM 790 O O . LEU A 1 95 ? -13.683 7.114 16.828 1.00 65.12 95 LEU A O 1
ATOM 794 N N . GLY A 1 96 ? -14.426 7.004 14.704 1.00 63.91 96 GLY A N 1
ATOM 795 C CA . GLY A 1 96 ? -15.444 8.043 14.760 1.00 63.91 96 GLY A CA 1
ATOM 796 C C . GLY A 1 96 ? -16.373 7.958 15.973 1.00 63.91 96 GLY A C 1
ATOM 797 O O . GLY A 1 96 ? -16.741 6.882 16.438 1.00 63.91 96 GLY A O 1
ATOM 798 N N . TRP A 1 97 ? -16.733 9.149 16.463 1.00 52.41 97 TRP A N 1
ATOM 799 C CA . TRP A 1 97 ? -17.590 9.556 17.591 1.00 52.41 97 TRP A CA 1
ATOM 800 C C . TRP A 1 97 ? -18.508 8.536 18.288 1.00 52.41 97 TRP A C 1
ATOM 802 O O . TRP A 1 97 ? -18.699 8.659 19.496 1.00 52.41 97 TRP A O 1
ATOM 812 N N . ALA A 1 98 ? -19.079 7.553 17.593 1.00 56.38 98 ALA A N 1
ATOM 813 C CA . ALA A 1 98 ? -19.871 6.480 18.192 1.00 56.38 98 ALA A CA 1
ATOM 814 C C . ALA A 1 98 ? -19.013 5.536 19.054 1.00 56.38 98 ALA A C 1
ATOM 816 O O . ALA A 1 98 ? -19.343 5.307 20.219 1.00 56.38 98 ALA A O 1
ATOM 817 N N . ALA A 1 99 ? -17.868 5.076 18.535 1.00 58.72 99 ALA A N 1
ATOM 818 C CA . ALA A 1 99 ? -16.916 4.261 19.292 1.00 58.72 99 ALA A CA 1
ATOM 819 C C . ALA A 1 99 ? -16.296 5.069 20.440 1.00 58.72 99 ALA A C 1
ATOM 821 O O . ALA A 1 99 ? -16.113 4.555 21.539 1.00 58.72 99 ALA A O 1
ATOM 822 N N . LEU A 1 100 ? -16.050 6.363 20.220 1.00 59.59 100 LEU A N 1
ATOM 823 C CA . LEU A 1 100 ? -15.547 7.289 21.235 1.00 59.59 100 LEU A CA 1
ATOM 824 C C . LEU A 1 100 ? -16.589 7.567 22.337 1.00 59.59 100 LEU A C 1
ATOM 826 O O . LEU A 1 100 ? -16.214 7.559 23.503 1.00 59.59 100 LEU A O 1
ATOM 830 N N . ARG A 1 101 ? -17.889 7.725 22.024 1.00 60.59 101 ARG A N 1
ATOM 831 C CA . ARG A 1 101 ? -18.981 7.851 23.022 1.00 60.59 101 ARG A CA 1
ATOM 832 C C . ARG A 1 101 ? -19.200 6.563 23.811 1.00 60.59 101 ARG A C 1
ATOM 834 O O . ARG A 1 101 ? -19.346 6.629 25.027 1.00 60.59 101 ARG A O 1
ATOM 841 N N . GLN A 1 102 ? -19.201 5.408 23.145 1.00 60.41 102 GLN A N 1
ATOM 842 C CA . GLN A 1 102 ? -19.347 4.107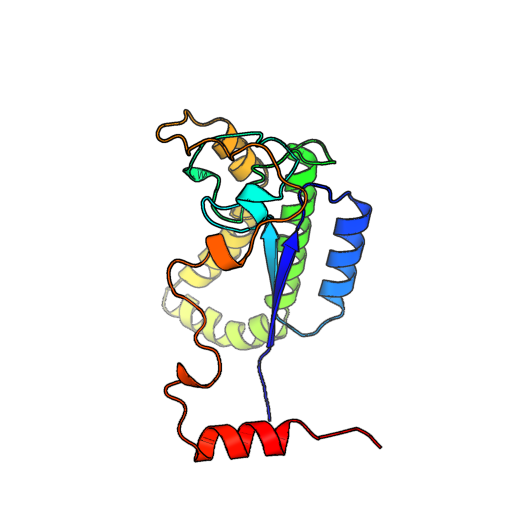 23.808 1.00 60.41 102 GLN A CA 1
ATOM 843 C C . GLN A 1 102 ? -18.126 3.782 24.680 1.00 60.41 102 GLN A C 1
ATOM 845 O O . GLN A 1 102 ? -18.270 3.331 25.816 1.00 60.41 102 GLN A O 1
ATOM 850 N N . CYS A 1 103 ? -16.919 4.088 24.196 1.00 58.59 103 CYS A N 1
ATOM 851 C CA . CYS A 1 103 ? -15.690 3.898 24.958 1.00 58.59 103 CYS A CA 1
ATOM 852 C C . CYS A 1 103 ? -15.442 4.999 25.993 1.00 58.59 103 CYS A C 1
ATOM 854 O O . CYS A 1 103 ? -14.657 4.753 26.897 1.00 58.59 103 CYS A O 1
ATOM 856 N N . ALA A 1 104 ? -16.070 6.179 25.928 1.00 66.81 104 ALA A N 1
ATOM 857 C CA . ALA A 1 104 ? -15.808 7.277 26.867 1.00 66.81 104 ALA A CA 1
ATOM 858 C C . ALA A 1 104 ? -16.134 6.889 28.315 1.00 66.81 104 ALA A C 1
ATOM 860 O O . ALA A 1 104 ? -15.311 7.098 29.204 1.00 66.81 104 ALA A O 1
ATOM 861 N N . GLY A 1 105 ? -17.287 6.256 28.555 1.00 69.25 105 GLY A N 1
ATOM 862 C CA . GLY A 1 105 ? -17.659 5.782 29.895 1.00 69.25 105 GLY A CA 1
ATOM 863 C C . GLY A 1 105 ? -16.705 4.705 30.424 1.00 69.25 105 GLY A C 1
ATOM 864 O O . GLY A 1 105 ? -16.296 4.735 31.586 1.00 69.25 105 GLY A O 1
ATOM 865 N N . VAL A 1 106 ? -16.279 3.788 29.549 1.00 66.31 106 VAL A N 1
ATOM 866 C CA . VAL A 1 106 ? -15.315 2.728 29.886 1.00 66.31 106 VAL A CA 1
ATOM 867 C C . VAL A 1 106 ? -13.918 3.307 30.117 1.00 66.31 106 VAL A C 1
ATOM 869 O O . VAL A 1 106 ? -13.253 2.926 31.076 1.00 66.31 106 VAL A O 1
ATOM 872 N N . ALA A 1 107 ? -13.484 4.257 29.293 1.00 64.19 107 ALA A N 1
ATOM 873 C CA . ALA A 1 107 ? -12.188 4.914 29.373 1.00 64.19 107 ALA A CA 1
ATOM 874 C C . ALA A 1 107 ? -12.070 5.779 30.630 1.00 64.19 107 ALA A C 1
ATOM 876 O O . ALA A 1 107 ? -11.044 5.699 31.293 1.00 64.19 107 ALA A O 1
ATOM 877 N N . ILE A 1 108 ? -13.115 6.527 31.008 1.00 69.56 108 ILE A N 1
ATOM 878 C CA . ILE A 1 108 ? -13.156 7.297 32.263 1.00 69.56 108 ILE A CA 1
ATOM 879 C C . ILE A 1 108 ? -13.059 6.352 33.461 1.00 69.56 108 ILE A C 1
ATOM 881 O O . ILE A 1 108 ? -12.208 6.545 34.324 1.00 69.56 108 ILE A O 1
ATOM 885 N N . ARG A 1 109 ? -13.859 5.278 33.491 1.00 71.50 109 ARG A N 1
ATOM 886 C CA . ARG A 1 109 ? -13.810 4.283 34.574 1.00 71.50 109 ARG A CA 1
ATOM 887 C C . ARG A 1 109 ? -12.443 3.601 34.661 1.00 71.50 109 ARG A C 1
ATOM 889 O O . ARG A 1 109 ? -11.921 3.400 35.750 1.00 71.50 109 ARG A O 1
ATOM 896 N N . LYS A 1 110 ? -11.837 3.280 33.518 1.00 67.62 110 LYS A N 1
ATOM 897 C CA . LYS A 1 110 ? -10.491 2.698 33.438 1.00 67.62 110 LYS A CA 1
ATOM 898 C C . LYS A 1 110 ? -9.405 3.689 33.856 1.00 67.62 110 LYS A C 1
ATOM 900 O O . LYS A 1 110 ? -8.475 3.268 34.538 1.00 67.62 110 LYS A O 1
ATOM 905 N N . LEU A 1 111 ? -9.547 4.978 33.536 1.00 73.06 111 LEU A N 1
ATOM 906 C CA . LEU A 1 111 ? -8.652 6.037 34.010 1.00 73.06 111 LEU A CA 1
ATOM 907 C C . LEU A 1 111 ? -8.730 6.215 35.523 1.00 73.06 111 LEU A C 1
ATOM 909 O O . LEU A 1 111 ? -7.694 6.303 36.171 1.00 73.06 111 LEU A O 1
ATOM 913 N N . LEU A 1 112 ? -9.947 6.221 36.075 1.00 72.06 112 LEU A N 1
ATOM 914 C CA . LEU A 1 112 ? -10.183 6.284 37.519 1.00 72.06 112 LEU A CA 1
ATOM 915 C C . LEU A 1 112 ? -9.581 5.068 38.242 1.00 72.06 112 LEU A C 1
ATOM 917 O O . LEU A 1 112 ? -9.119 5.192 39.369 1.00 72.06 112 LEU A O 1
ATOM 921 N N . CYS A 1 113 ? -9.505 3.913 37.573 1.00 75.88 113 CYS A N 1
ATOM 922 C CA . CYS A 1 113 ? -8.790 2.726 38.051 1.00 75.88 113 CYS A CA 1
ATOM 923 C C . CYS A 1 113 ? -7.285 2.701 37.686 1.00 75.88 113 CYS A C 1
ATOM 925 O O . CYS A 1 113 ? -6.659 1.647 37.790 1.00 75.88 113 CYS A O 1
ATOM 927 N N . GLY A 1 114 ? -6.697 3.809 37.213 1.00 74.25 114 GLY A N 1
ATOM 928 C CA . GLY A 1 114 ? -5.263 3.932 36.909 1.00 74.25 114 GLY A CA 1
ATOM 929 C C . GLY A 1 114 ? -4.788 3.291 35.593 1.00 74.25 114 GLY A C 1
ATOM 930 O O . GLY A 1 114 ? -3.590 3.270 35.314 1.00 74.25 114 GLY A O 1
ATOM 931 N N . GLN A 1 115 ? -5.686 2.776 34.747 1.00 73.62 115 GLN A N 1
ATOM 932 C CA . GLN A 1 115 ? -5.332 2.129 33.476 1.00 73.62 115 GLN A CA 1
ATOM 933 C C . GLN A 1 115 ? -5.272 3.151 32.326 1.00 73.62 115 GLN A C 1
ATOM 935 O O . GLN A 1 115 ? -6.259 3.410 31.640 1.00 73.62 115 GLN A O 1
ATOM 940 N N . THR A 1 116 ? -4.081 3.699 32.064 1.00 73.75 116 THR A N 1
ATOM 941 C CA . THR A 1 116 ? -3.830 4.709 31.008 1.00 73.75 116 THR A CA 1
ATOM 942 C C . THR A 1 116 ? -3.576 4.123 29.613 1.00 73.75 116 THR A C 1
ATOM 944 O O . THR A 1 116 ? -3.410 4.868 28.643 1.00 73.75 116 THR A O 1
ATOM 947 N N . ASN A 1 117 ? -3.572 2.792 29.480 1.00 73.00 117 ASN A N 1
ATOM 948 C CA . ASN A 1 117 ? -3.251 2.081 28.236 1.00 73.00 117 ASN A CA 1
ATOM 949 C C . ASN A 1 117 ? -4.110 2.526 27.043 1.00 73.00 117 ASN A C 1
ATOM 951 O O . ASN A 1 117 ? -3.593 2.622 25.934 1.00 73.00 117 ASN A O 1
ATOM 955 N N . PHE A 1 118 ? -5.383 2.860 27.26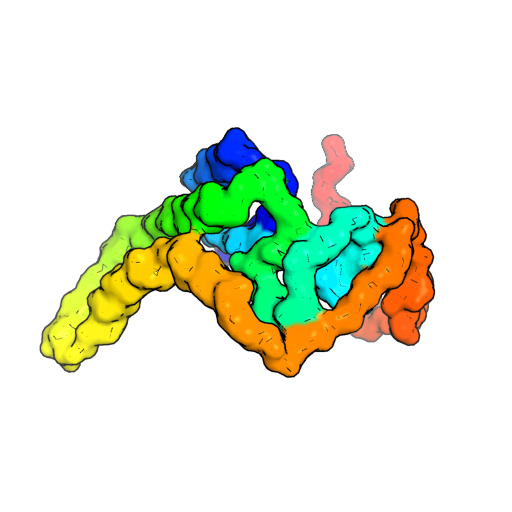8 1.00 65.94 118 PHE A N 1
ATOM 956 C CA . PHE A 1 118 ? -6.288 3.321 26.213 1.00 65.94 118 PHE A CA 1
ATOM 957 C C . PHE A 1 118 ? -5.892 4.698 25.654 1.00 65.94 118 PHE A C 1
ATOM 959 O O . PHE A 1 118 ? -5.748 4.857 24.445 1.00 65.94 118 PHE A O 1
ATOM 966 N N . ILE A 1 119 ? -5.609 5.676 26.523 1.00 67.62 119 ILE A N 1
ATOM 967 C CA . ILE A 1 119 ? -5.105 6.993 26.093 1.00 67.62 119 ILE A CA 1
ATOM 968 C C . ILE A 1 119 ? -3.754 6.839 25.393 1.00 67.62 119 ILE A C 1
ATOM 970 O O . ILE A 1 119 ? -3.514 7.447 24.351 1.00 67.62 119 ILE A O 1
ATOM 974 N N . ARG A 1 120 ? -2.880 5.979 25.927 1.00 68.62 120 ARG A N 1
ATOM 975 C CA . ARG A 1 120 ? -1.576 5.694 25.322 1.00 68.62 120 ARG A CA 1
ATOM 976 C C . ARG A 1 120 ? -1.711 5.057 23.937 1.00 68.62 120 ARG A C 1
ATOM 978 O O . ARG A 1 120 ? -0.906 5.370 23.067 1.00 68.62 120 ARG A O 1
ATOM 985 N N . MET A 1 121 ? -2.712 4.203 23.719 1.00 70.88 121 MET A N 1
ATOM 986 C CA . MET A 1 121 ? -3.033 3.615 22.414 1.00 70.88 121 MET A CA 1
ATOM 987 C C . MET A 1 121 ? -3.483 4.689 21.417 1.00 70.88 121 MET A C 1
ATOM 989 O O . MET A 1 121 ? -2.939 4.749 20.318 1.00 70.88 121 MET A O 1
ATOM 993 N N . LEU A 1 122 ? -4.402 5.578 21.817 1.00 68.44 122 LEU A N 1
ATOM 994 C CA . LEU A 1 122 ? -4.860 6.703 20.989 1.00 68.44 122 LEU A CA 1
ATOM 995 C C . LEU A 1 122 ? -3.712 7.657 20.622 1.00 68.44 122 LEU A C 1
ATOM 997 O O . LEU A 1 122 ? -3.628 8.126 19.492 1.00 68.44 122 LEU A O 1
ATOM 1001 N N . TRP A 1 123 ? -2.786 7.905 21.552 1.00 63.81 123 TRP A N 1
ATOM 1002 C CA . TRP A 1 123 ? -1.585 8.704 21.291 1.00 63.81 123 TRP A CA 1
ATOM 1003 C C . TRP A 1 123 ? -0.575 7.992 20.386 1.00 63.81 123 TRP A C 1
ATOM 1005 O O . TRP A 1 123 ? -0.026 8.605 19.470 1.00 63.81 123 TRP A O 1
ATOM 1015 N N . LYS A 1 124 ? -0.337 6.692 20.606 1.00 65.75 124 LYS A N 1
ATOM 1016 C CA . LYS A 1 124 ? 0.530 5.877 19.743 1.00 65.75 124 LYS A CA 1
ATOM 1017 C C . LYS A 1 124 ? -0.001 5.805 18.319 1.00 65.75 124 LYS A C 1
ATOM 1019 O O . LYS A 1 124 ? 0.809 5.779 17.403 1.00 65.75 124 LYS A O 1
ATOM 1024 N N . PHE A 1 125 ? -1.319 5.839 18.136 1.00 63.59 125 PHE A N 1
ATOM 1025 C CA . PHE A 1 125 ? -1.959 5.839 16.828 1.00 63.59 125 PHE A CA 1
ATOM 1026 C C . PHE A 1 125 ? -1.360 6.912 15.903 1.00 63.59 125 PHE A C 1
ATOM 1028 O O . PHE A 1 125 ? -0.811 6.580 14.861 1.00 63.59 125 PHE A O 1
ATOM 1035 N N . ASN A 1 126 ? -1.313 8.178 16.334 1.00 61.06 126 ASN A N 1
ATOM 1036 C CA . ASN A 1 126 ? -0.711 9.267 15.547 1.00 61.06 126 ASN A CA 1
ATOM 1037 C C . ASN A 1 126 ? 0.797 9.098 15.280 1.00 61.06 126 ASN A C 1
ATOM 1039 O O . ASN A 1 126 ? 1.333 9.748 14.389 1.00 61.06 126 ASN A O 1
ATOM 1043 N N . ASN A 1 127 ? 1.488 8.262 16.056 1.00 62.78 127 ASN A N 1
ATOM 1044 C CA . ASN A 1 127 ? 2.927 8.041 15.930 1.00 62.78 127 ASN A CA 1
ATOM 1045 C C . ASN A 1 127 ? 3.272 6.833 15.035 1.00 62.78 127 ASN A C 1
ATOM 1047 O O . ASN A 1 127 ? 4.402 6.72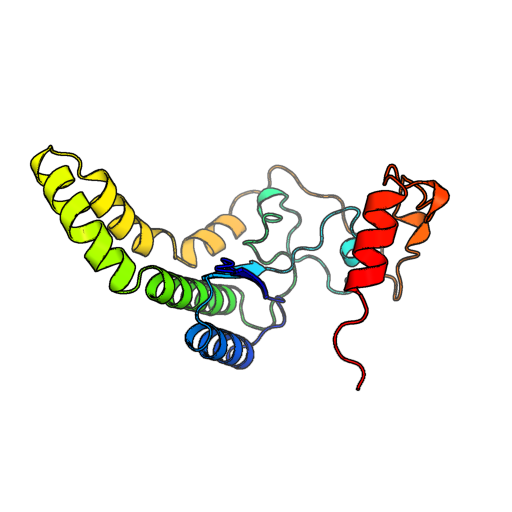9 14.572 1.00 62.78 127 ASN A O 1
ATOM 1051 N N . VAL A 1 128 ? 2.313 5.929 14.792 1.00 67.81 128 VAL A N 1
ATOM 1052 C CA . VAL A 1 128 ? 2.496 4.729 13.951 1.00 67.81 128 VAL A CA 1
ATOM 1053 C C . VAL A 1 128 ? 2.359 5.056 12.460 1.00 67.81 128 VAL A C 1
ATOM 1055 O O . VAL A 1 128 ? 3.089 4.502 11.645 1.00 67.81 128 VAL A O 1
ATOM 1058 N N . TYR A 1 129 ? 1.483 5.995 12.095 1.00 71.19 129 TYR A N 1
ATOM 1059 C CA . TYR A 1 129 ? 1.265 6.416 10.704 1.00 71.19 129 TYR A CA 1
ATOM 1060 C C . TYR A 1 129 ? 2.300 7.458 10.281 1.00 71.19 129 TYR A C 1
ATOM 1062 O O . TYR A 1 129 ? 2.010 8.652 10.217 1.00 71.19 129 TYR A O 1
ATOM 1070 N N . ARG A 1 130 ? 3.530 6.995 10.038 1.00 85.25 130 ARG A N 1
ATOM 1071 C CA . ARG A 1 130 ? 4.674 7.830 9.660 1.00 85.25 130 ARG A CA 1
ATOM 1072 C C . ARG A 1 130 ? 5.371 7.286 8.411 1.00 85.25 130 ARG A C 1
ATOM 1074 O O . ARG A 1 130 ? 5.938 6.192 8.488 1.00 85.25 130 ARG A O 1
ATOM 1081 N N . PRO A 1 131 ? 5.395 8.033 7.291 1.00 90.50 131 PRO A N 1
ATOM 1082 C CA . PRO A 1 131 ? 6.073 7.581 6.076 1.00 90.50 131 PRO A CA 1
ATOM 1083 C C . PRO A 1 131 ? 7.588 7.439 6.286 1.00 90.50 131 PRO A C 1
ATOM 1085 O O . PRO A 1 131 ? 8.245 6.652 5.608 1.00 90.50 131 PRO A O 1
ATOM 1088 N N . GLU A 1 132 ? 8.161 8.148 7.263 1.00 91.50 132 GLU A N 1
ATOM 1089 C CA . GLU A 1 132 ? 9.589 8.088 7.574 1.00 91.50 132 GLU A CA 1
ATOM 1090 C C . GLU A 1 132 ? 10.016 6.714 8.096 1.00 91.50 132 GLU A C 1
ATOM 1092 O O . GLU A 1 132 ? 11.152 6.313 7.859 1.00 91.50 132 GLU A O 1
ATOM 1097 N N . LEU A 1 133 ? 9.126 5.990 8.786 1.00 90.62 133 LEU A N 1
ATOM 1098 C CA . LEU A 1 133 ? 9.421 4.644 9.284 1.00 90.62 133 LEU A CA 1
ATOM 1099 C C . LEU A 1 133 ? 9.564 3.661 8.119 1.00 90.62 133 LEU A C 1
ATOM 1101 O O . LEU A 1 133 ? 10.578 2.974 8.027 1.00 90.62 133 LEU A O 1
ATOM 1105 N N . GLN A 1 134 ? 8.620 3.697 7.176 1.00 93.19 134 GLN A N 1
ATOM 1106 C CA . GLN A 1 134 ? 8.656 2.868 5.967 1.00 93.19 134 GLN A CA 1
ATOM 1107 C C . GLN A 1 134 ? 9.898 3.183 5.125 1.00 93.19 134 GLN A C 1
ATOM 1109 O O . GLN A 1 134 ? 10.614 2.291 4.675 1.00 93.19 134 GLN A O 1
ATOM 1114 N N . LEU A 1 135 ? 10.214 4.471 4.957 1.00 95.12 135 LEU A N 1
ATOM 1115 C CA . LEU A 1 135 ? 11.426 4.904 4.258 1.00 95.12 135 LEU A CA 1
ATOM 1116 C C . LEU A 1 135 ? 12.711 4.486 4.982 1.00 95.12 135 LEU A C 1
ATOM 1118 O O . LEU A 1 135 ? 13.716 4.207 4.327 1.00 95.12 135 LEU A O 1
ATOM 1122 N N . ALA A 1 136 ? 12.711 4.464 6.315 1.00 95.25 136 ALA A N 1
ATOM 1123 C CA . ALA A 1 136 ? 13.859 4.016 7.093 1.00 95.25 136 ALA A CA 1
ATOM 1124 C C . ALA A 1 136 ? 14.108 2.515 6.912 1.00 95.25 136 ALA A C 1
ATOM 1126 O O . ALA A 1 136 ? 15.269 2.110 6.841 1.00 95.25 136 ALA A O 1
ATOM 1127 N N . ASP A 1 137 ? 13.056 1.706 6.782 1.00 94.69 137 ASP A N 1
ATOM 1128 C CA . ASP A 1 137 ? 13.182 0.268 6.547 1.00 94.69 137 ASP A CA 1
ATOM 1129 C C . ASP A 1 137 ? 13.854 -0.048 5.203 1.00 94.69 137 ASP A C 1
ATOM 1131 O O . ASP A 1 137 ? 14.759 -0.883 5.169 1.00 94.69 137 ASP A O 1
ATOM 1135 N N . HIS A 1 138 ? 13.564 0.720 4.144 1.00 95.44 138 HIS A N 1
ATOM 1136 C CA . HIS A 1 138 ? 14.275 0.631 2.853 1.00 95.44 138 HIS A CA 1
ATOM 1137 C C . HIS A 1 138 ? 15.782 0.899 2.942 1.00 95.44 138 HIS A C 1
ATOM 1139 O O . HIS A 1 138 ? 16.548 0.438 2.099 1.00 95.44 138 HIS A O 1
ATOM 1145 N N . ARG A 1 139 ? 16.229 1.661 3.946 1.00 94.81 139 ARG A N 1
ATOM 1146 C CA . ARG A 1 139 ? 17.646 2.028 4.126 1.00 94.81 139 ARG A CA 1
ATOM 1147 C C . ARG A 1 139 ? 18.418 1.021 4.970 1.00 94.81 139 ARG A C 1
ATOM 1149 O O . ARG A 1 139 ? 19.638 1.130 5.095 1.00 94.81 139 ARG A O 1
ATOM 1156 N N . ARG A 1 140 ? 17.735 0.068 5.604 1.00 95.56 140 ARG A N 1
ATOM 1157 C CA . ARG A 1 140 ? 18.391 -0.916 6.464 1.00 95.56 140 ARG A CA 1
ATOM 1158 C C . ARG A 1 140 ? 19.182 -1.905 5.616 1.00 95.56 140 ARG A C 1
ATOM 1160 O O . ARG A 1 140 ? 18.715 -2.370 4.585 1.00 95.56 140 ARG A O 1
ATOM 1167 N N . ARG A 1 141 ? 20.339 -2.335 6.123 1.00 95.50 141 ARG A N 1
ATOM 1168 C CA . ARG A 1 141 ? 21.139 -3.394 5.491 1.00 95.50 141 ARG A CA 1
ATOM 1169 C C . ARG A 1 141 ? 20.307 -4.666 5.293 1.00 95.50 141 ARG A C 1
ATOM 1171 O O . ARG A 1 141 ? 19.676 -5.137 6.242 1.00 95.50 141 ARG A O 1
ATOM 1178 N N . VAL A 1 142 ? 20.364 -5.225 4.087 1.00 96.12 142 VAL A N 1
ATOM 1179 C CA . VAL A 1 142 ? 19.679 -6.470 3.727 1.00 96.12 142 VAL A CA 1
ATOM 1180 C C . VAL A 1 142 ? 20.423 -7.658 4.333 1.00 96.12 142 VAL A C 1
ATOM 1182 O O . VAL A 1 142 ? 21.632 -7.804 4.147 1.00 96.12 142 VAL A O 1
ATOM 1185 N N . LYS A 1 143 ? 19.707 -8.485 5.103 1.00 94.50 143 LYS A N 1
ATOM 1186 C CA . LYS A 1 143 ? 20.250 -9.712 5.712 1.00 94.50 143 LYS A CA 1
ATOM 1187 C C . LYS A 1 143 ? 19.853 -10.964 4.931 1.00 94.50 143 LYS A C 1
ATOM 1189 O O . LYS A 1 143 ? 20.655 -11.883 4.819 1.00 94.50 143 LYS A O 1
ATOM 1194 N N . TYR A 1 144 ? 18.627 -10.982 4.413 1.00 94.06 144 TYR A N 1
ATOM 1195 C CA . TYR A 1 144 ? 18.067 -12.096 3.661 1.00 94.06 144 TYR A CA 1
ATOM 1196 C C . TYR A 1 144 ? 17.476 -11.565 2.364 1.00 94.06 144 TYR A C 1
ATOM 1198 O O . TYR A 1 144 ? 16.541 -10.762 2.382 1.00 94.06 144 TYR A O 1
ATOM 1206 N N . GLU A 1 145 ? 18.052 -12.007 1.254 1.00 94.06 145 GLU A N 1
ATOM 1207 C CA . GLU A 1 145 ? 17.557 -11.685 -0.073 1.00 94.06 145 GLU A CA 1
ATOM 1208 C C . GLU A 1 145 ? 16.614 -12.776 -0.562 1.00 94.06 145 GLU A C 1
ATOM 1210 O O . GLU A 1 145 ? 16.908 -13.965 -0.433 1.00 94.06 145 GLU A O 1
ATOM 1215 N N . ILE A 1 146 ? 15.509 -12.375 -1.177 1.00 92.00 146 ILE A N 1
ATOM 1216 C CA . ILE A 1 146 ? 14.657 -13.314 -1.900 1.00 92.00 146 ILE A CA 1
ATOM 1217 C C . ILE A 1 146 ? 15.267 -13.686 -3.251 1.00 92.00 146 ILE A C 1
ATOM 1219 O O . ILE A 1 146 ? 16.077 -12.944 -3.827 1.00 92.00 146 ILE A O 1
ATOM 1223 N N . SER A 1 147 ? 14.847 -14.831 -3.786 1.00 86.88 147 SER A N 1
ATOM 1224 C CA . SER A 1 147 ? 15.155 -15.213 -5.164 1.00 86.88 147 SER A CA 1
ATOM 1225 C C . SER A 1 147 ? 14.624 -14.167 -6.143 1.00 86.88 147 SER A C 1
ATOM 1227 O O . SER A 1 147 ? 13.620 -13.509 -5.879 1.00 86.88 147 SER A O 1
ATOM 1229 N N . LEU A 1 148 ? 15.302 -14.002 -7.276 1.00 84.44 148 LEU A N 1
ATOM 1230 C CA . LEU A 1 148 ? 14.796 -13.150 -8.347 1.00 84.44 148 LEU A CA 1
ATOM 1231 C C . LEU A 1 148 ? 13.560 -13.790 -8.992 1.00 84.44 148 LEU A C 1
ATOM 1233 O O . LEU A 1 148 ? 13.507 -15.021 -9.106 1.00 84.44 148 LEU A O 1
ATOM 1237 N N . PRO A 1 149 ? 12.582 -12.980 -9.429 1.00 82.75 149 PRO A N 1
ATOM 1238 C CA . PRO A 1 149 ? 11.506 -13.497 -10.248 1.00 82.75 149 PRO A CA 1
ATOM 1239 C C . PRO A 1 149 ? 12.086 -14.032 -11.563 1.00 82.75 149 PRO A C 1
ATOM 1241 O O . PRO A 1 149 ? 13.062 -13.473 -12.083 1.00 82.75 149 PRO A O 1
ATOM 1244 N N . PRO A 1 150 ? 11.527 -15.126 -12.107 1.00 81.69 150 PRO A N 1
ATOM 1245 C CA . PRO A 1 150 ? 11.870 -15.561 -13.453 1.00 81.69 150 PRO A CA 1
ATOM 1246 C C . PRO A 1 150 ? 11.496 -14.467 -14.472 1.00 81.69 150 PRO A C 1
ATOM 1248 O O . PRO A 1 150 ? 10.732 -13.558 -14.140 1.00 81.69 150 PRO A O 1
ATOM 1251 N N . PRO A 1 151 ? 12.007 -14.529 -15.717 1.00 82.81 151 PRO A N 1
ATOM 1252 C CA . PRO A 1 151 ? 11.594 -13.605 -16.768 1.00 82.81 151 PRO A CA 1
ATOM 1253 C C . PRO A 1 151 ? 10.068 -13.536 -16.862 1.00 82.81 151 PRO A C 1
ATOM 1255 O O . PRO A 1 151 ? 9.407 -14.575 -16.921 1.00 82.81 151 PRO A O 1
ATOM 1258 N N . SER A 1 152 ? 9.524 -12.318 -16.856 1.00 79.88 152 SER A N 1
ATOM 1259 C CA . SER A 1 152 ? 8.079 -12.105 -16.847 1.00 79.88 152 SER A CA 1
ATOM 1260 C C . SER A 1 152 ? 7.433 -12.726 -18.083 1.00 79.88 152 SER A C 1
ATOM 1262 O O . SER A 1 152 ? 7.869 -12.463 -19.208 1.00 79.88 152 SER A O 1
ATOM 1264 N N . VAL A 1 153 ? 6.372 -13.503 -17.887 1.00 80.88 153 VAL A N 1
ATOM 1265 C CA . VAL A 1 153 ? 5.586 -14.109 -18.968 1.00 80.88 153 VAL A CA 1
ATOM 1266 C C . VAL A 1 153 ? 4.213 -13.448 -19.066 1.00 80.88 153 VAL A C 1
ATOM 1268 O O . VAL A 1 153 ? 3.602 -13.129 -18.053 1.00 80.88 153 VAL A O 1
ATOM 1271 N N . ALA A 1 154 ? 3.693 -13.271 -20.286 1.00 72.56 154 ALA A N 1
ATOM 1272 C CA . ALA A 1 154 ? 2.396 -12.616 -20.509 1.00 72.56 154 ALA A CA 1
ATOM 1273 C C . ALA A 1 154 ? 1.210 -13.370 -19.875 1.00 72.56 154 ALA A C 1
ATOM 1275 O O . ALA A 1 154 ? 0.162 -12.789 -19.605 1.00 72.56 154 ALA A O 1
ATOM 1276 N N . THR A 1 155 ? 1.351 -14.675 -19.646 1.00 73.25 155 THR A N 1
ATOM 1277 C CA . THR A 1 155 ? 0.343 -15.493 -18.969 1.00 73.25 155 THR A CA 1
ATOM 1278 C C . THR A 1 155 ? 1.044 -16.590 -18.188 1.00 73.25 155 THR A C 1
ATOM 1280 O O . THR A 1 155 ? 1.829 -17.355 -18.758 1.00 73.25 155 THR A O 1
ATOM 1283 N N . ALA A 1 156 ? 0.761 -16.699 -16.890 1.00 73.06 156 ALA A N 1
ATOM 1284 C CA . ALA A 1 156 ? 1.228 -17.842 -16.127 1.00 73.06 156 ALA A CA 1
ATOM 1285 C C . ALA A 1 156 ? 0.369 -19.064 -16.458 1.00 73.06 156 ALA A C 1
ATOM 1287 O O . ALA A 1 156 ? -0.865 -19.018 -16.479 1.00 73.06 156 ALA A O 1
ATOM 1288 N N . GLN A 1 157 ? 1.021 -20.198 -16.698 1.00 75.19 157 GLN A N 1
ATOM 1289 C CA . GLN A 1 157 ? 0.321 -21.463 -16.879 1.00 75.19 157 GLN A CA 1
ATOM 1290 C C . GLN A 1 157 ? -0.220 -21.920 -15.522 1.00 75.19 157 GLN A C 1
ATOM 1292 O O . GLN A 1 157 ? 0.459 -22.636 -14.794 1.00 75.19 157 GLN A O 1
ATOM 1297 N N . HIS A 1 158 ? -1.446 -21.508 -15.189 1.00 68.44 158 HIS A N 1
ATOM 1298 C CA . HIS A 1 158 ? -2.069 -21.704 -13.876 1.00 68.44 158 HIS A CA 1
ATOM 1299 C C . HIS A 1 158 ? -1.958 -23.148 -13.372 1.00 68.44 158 HIS A C 1
ATOM 1301 O O . HIS A 1 158 ? -1.599 -23.378 -12.224 1.00 68.44 158 HIS A O 1
ATOM 1307 N N . ARG A 1 159 ? -2.179 -24.139 -14.249 1.00 70.88 159 ARG A N 1
ATOM 1308 C CA . ARG A 1 159 ? -2.069 -25.569 -13.903 1.00 70.88 159 ARG A CA 1
ATOM 1309 C C . ARG A 1 159 ? -0.686 -25.978 -13.391 1.00 70.88 159 ARG A C 1
ATOM 1311 O O . ARG A 1 159 ? -0.604 -26.932 -12.635 1.00 70.88 159 ARG A O 1
ATOM 1318 N N . ARG A 1 160 ? 0.379 -25.279 -13.792 1.00 74.25 160 ARG A N 1
ATOM 1319 C CA . ARG A 1 160 ? 1.753 -25.538 -13.336 1.00 74.25 160 ARG A CA 1
ATOM 1320 C C . ARG A 1 160 ? 2.100 -24.832 -12.023 1.00 74.25 160 ARG A C 1
ATOM 1322 O O . ARG A 1 160 ? 3.116 -25.172 -11.432 1.00 74.25 160 ARG A O 1
ATOM 1329 N N . LEU A 1 161 ? 1.294 -23.860 -11.583 1.00 73.69 161 LEU A N 1
ATOM 1330 C CA . LEU A 1 161 ? 1.495 -23.166 -10.304 1.00 73.69 161 LEU A CA 1
ATOM 1331 C C . LEU A 1 161 ? 0.932 -23.961 -9.120 1.00 73.69 161 LEU A C 1
ATOM 1333 O O . LEU A 1 161 ? 1.406 -23.818 -7.996 1.00 73.69 161 LEU A O 1
ATOM 1337 N N . TYR A 1 162 ? -0.076 -24.802 -9.356 1.00 73.06 162 TYR A N 1
ATOM 1338 C CA . TYR A 1 162 ? -0.680 -25.612 -8.305 1.00 73.06 162 TYR A CA 1
ATOM 1339 C C . TYR A 1 162 ? 0.103 -26.907 -8.085 1.00 73.06 162 TYR A C 1
ATOM 1341 O O . TYR A 1 162 ? 0.209 -27.737 -8.982 1.00 73.06 162 TYR A O 1
ATOM 1349 N N . ILE A 1 163 ? 0.584 -27.113 -6.857 1.00 76.50 163 ILE A N 1
ATOM 1350 C CA . ILE A 1 163 ? 1.118 -28.413 -6.414 1.00 76.50 163 ILE A CA 1
ATOM 1351 C C . ILE A 1 163 ? -0.026 -29.431 -6.270 1.00 76.50 163 ILE A C 1
ATOM 1353 O O . ILE A 1 163 ? 0.135 -30.612 -6.567 1.00 76.50 163 ILE A O 1
ATOM 1357 N N . HIS A 1 164 ? -1.204 -28.968 -5.841 1.00 72.38 164 HIS A N 1
ATOM 1358 C CA . HIS A 1 164 ? -2.406 -29.786 -5.735 1.00 72.38 164 HIS A CA 1
ATOM 1359 C C . HIS A 1 164 ? -3.302 -29.568 -6.946 1.00 72.38 164 HIS A C 1
ATOM 1361 O O . HIS A 1 164 ? -3.854 -28.485 -7.138 1.00 72.38 164 HIS A O 1
ATOM 1367 N N . GLU A 1 165 ? -3.482 -30.612 -7.749 1.00 69.62 165 GLU A N 1
ATOM 1368 C CA . GLU A 1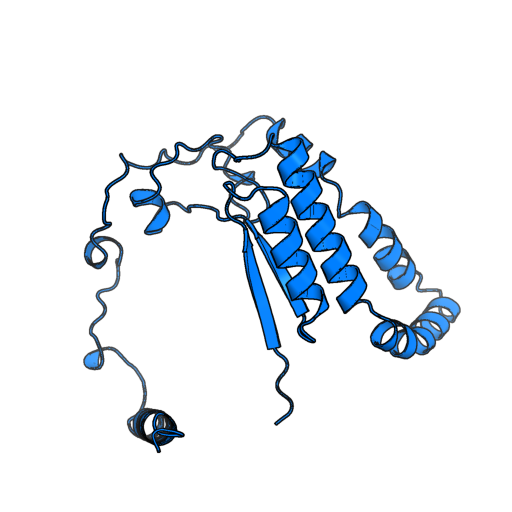 165 ? -4.416 -30.559 -8.864 1.00 69.62 165 GLU A CA 1
ATOM 1369 C C . GLU A 1 165 ? -5.834 -30.281 -8.357 1.00 69.62 165 GLU A C 1
ATOM 1371 O O . GLU A 1 165 ? -6.364 -30.979 -7.487 1.00 69.62 165 GLU A O 1
ATOM 1376 N N . ASN A 1 166 ? -6.475 -29.263 -8.928 1.00 63.62 166 ASN A N 1
ATOM 1377 C CA . ASN A 1 166 ? -7.889 -29.023 -8.701 1.00 63.62 166 ASN A CA 1
ATOM 1378 C C . ASN A 1 166 ? -8.685 -30.160 -9.362 1.00 63.62 166 ASN A C 1
ATOM 1380 O O . ASN A 1 166 ? -9.011 -30.094 -10.545 1.00 63.62 166 ASN A O 1
ATOM 1384 N N . ARG A 1 167 ? -9.010 -31.203 -8.587 1.00 65.44 167 ARG A N 1
ATOM 1385 C CA . ARG A 1 167 ? -9.838 -32.349 -9.014 1.00 65.44 167 ARG A CA 1
ATOM 1386 C C . ARG A 1 167 ? -11.303 -31.979 -9.304 1.00 65.44 167 ARG A C 1
ATOM 1388 O O . ARG A 1 167 ? -12.134 -32.859 -9.524 1.00 65.44 167 ARG A O 1
ATOM 1395 N N . GLY A 1 168 ? -11.645 -30.690 -9.303 1.00 64.94 168 GLY A N 1
ATOM 1396 C CA . GLY A 1 168 ? -13.001 -30.211 -9.530 1.00 64.94 168 GLY A CA 1
ATOM 1397 C C . GLY A 1 168 ? -13.961 -30.699 -8.445 1.00 64.94 168 GLY A C 1
ATOM 1398 O O . GLY A 1 168 ? -13.578 -30.899 -7.292 1.00 64.94 168 GLY A O 1
ATOM 1399 N N . ARG A 1 169 ? -15.229 -30.903 -8.816 1.00 58.62 169 ARG A N 1
ATOM 1400 C CA . ARG A 1 169 ? -16.289 -31.352 -7.894 1.00 58.62 169 ARG A CA 1
ATOM 1401 C C . ARG A 1 169 ? -15.976 -32.692 -7.212 1.00 58.62 169 ARG A C 1
ATOM 1403 O O . ARG A 1 169 ? -16.366 -32.879 -6.071 1.00 58.62 169 ARG A O 1
ATOM 1410 N N . ASN A 1 170 ? -15.182 -33.558 -7.844 1.00 59.28 170 ASN A N 1
ATOM 1411 C CA . ASN A 1 170 ? -14.809 -34.868 -7.297 1.00 59.28 170 ASN A CA 1
ATOM 1412 C C . ASN A 1 170 ? -13.793 -34.799 -6.138 1.00 59.28 170 ASN A C 1
ATOM 1414 O O . ASN A 1 170 ? -13.523 -35.817 -5.509 1.00 59.28 170 ASN A O 1
ATOM 1418 N N . GLY A 1 171 ? -13.190 -33.631 -5.873 1.00 56.81 171 GLY A N 1
ATOM 1419 C CA . GLY A 1 171 ? -12.229 -33.431 -4.780 1.00 56.81 171 GLY A CA 1
ATOM 1420 C C . GLY A 1 171 ? -12.802 -32.741 -3.539 1.00 56.81 171 GLY A C 1
ATOM 1421 O O . GLY A 1 171 ? -12.064 -32.506 -2.585 1.00 56.81 171 GLY A O 1
ATOM 1422 N N . ARG A 1 172 ? -14.084 -32.363 -3.551 1.00 61.28 172 ARG A N 1
ATOM 1423 C CA . ARG A 1 172 ? -14.720 -31.625 -2.457 1.00 61.28 172 ARG A CA 1
ATOM 1424 C C . ARG A 1 172 ? -15.255 -32.599 -1.407 1.00 61.28 172 ARG A C 1
ATOM 1426 O O . ARG A 1 172 ? -16.124 -33.404 -1.709 1.00 61.28 172 ARG A O 1
ATOM 1433 N N . GLN A 1 173 ? -14.792 -32.486 -0.162 1.00 61.00 173 GLN A N 1
ATOM 1434 C CA . GLN A 1 173 ? -15.490 -33.053 1.003 1.00 61.00 173 GLN A CA 1
ATOM 1435 C C . GLN A 1 173 ? -16.675 -32.152 1.392 1.00 61.00 173 GLN A C 1
ATOM 1437 O O . GLN A 1 173 ? -16.740 -31.645 2.507 1.00 61.00 173 GLN A O 1
ATOM 1442 N N . ILE A 1 174 ? -17.572 -31.865 0.450 1.00 64.94 174 ILE A N 1
ATOM 1443 C CA . ILE A 1 174 ? -18.826 -31.172 0.754 1.00 64.94 174 ILE A CA 1
ATOM 1444 C C . ILE A 1 174 ? -19.913 -32.233 0.646 1.00 64.94 174 ILE A C 1
ATOM 1446 O O . ILE A 1 174 ? -19.968 -32.963 -0.342 1.00 64.94 174 ILE A O 1
ATOM 1450 N N . ASP A 1 175 ? -20.721 -32.381 1.691 1.00 71.31 175 ASP A N 1
ATOM 1451 C CA . ASP A 1 175 ? -21.835 -33.316 1.657 1.00 71.31 175 ASP A CA 1
ATOM 1452 C C . ASP A 1 175 ? -22.915 -32.820 0.683 1.00 71.31 175 ASP A C 1
ATOM 1454 O O . ASP A 1 175 ? -23.085 -31.623 0.440 1.00 71.31 175 ASP A O 1
ATOM 1458 N N . HIS A 1 176 ? -23.666 -33.761 0.115 1.00 71.62 176 HIS A N 1
ATOM 1459 C CA . HIS A 1 176 ? -24.689 -33.479 -0.895 1.00 71.62 176 HIS A CA 1
ATOM 1460 C C . HIS A 1 176 ? -25.694 -32.405 -0.442 1.00 71.62 176 HIS A C 1
ATOM 1462 O O . HIS A 1 176 ? -26.097 -31.549 -1.226 1.00 71.62 176 HIS A O 1
ATOM 1468 N N . ARG A 1 177 ? -26.045 -32.400 0.852 1.00 72.88 177 ARG A N 1
ATOM 1469 C CA . ARG A 1 177 ? -26.966 -31.423 1.450 1.00 72.88 177 ARG A CA 1
ATOM 1470 C C . ARG A 1 177 ? -26.449 -29.990 1.378 1.00 72.88 177 ARG A C 1
ATOM 1472 O O . ARG A 1 177 ? -27.219 -29.081 1.072 1.00 72.88 177 ARG A O 1
ATOM 1479 N N . THR A 1 178 ? -25.167 -29.771 1.661 1.00 75.88 178 THR A N 1
ATOM 1480 C CA . THR A 1 178 ? -24.581 -28.428 1.585 1.00 75.88 178 THR A CA 1
ATOM 1481 C C . THR A 1 178 ? -24.496 -27.953 0.134 1.00 75.88 178 THR A C 1
ATOM 1483 O O . THR A 1 178 ? -24.727 -26.774 -0.139 1.00 75.88 178 THR A O 1
ATOM 1486 N N . GLU A 1 179 ? -24.240 -28.853 -0.821 1.00 72.50 179 GLU A N 1
ATOM 1487 C CA . GLU A 1 179 ? -24.254 -28.503 -2.247 1.00 72.50 179 GLU A CA 1
ATOM 1488 C C . GLU A 1 179 ? -25.649 -28.104 -2.744 1.00 72.50 179 GLU A C 1
ATOM 1490 O O . GLU A 1 179 ? -25.784 -27.103 -3.452 1.00 72.50 179 GLU A O 1
ATOM 1495 N N . GLU A 1 180 ? -26.692 -28.839 -2.353 1.00 77.25 180 GLU A N 1
ATOM 1496 C CA . GLU A 1 180 ? -28.082 -28.505 -2.683 1.00 77.25 180 GLU A CA 1
ATOM 1497 C C . GLU A 1 180 ? -28.488 -27.144 -2.118 1.00 77.25 180 GLU A C 1
ATOM 1499 O O . GLU A 1 180 ? -29.056 -26.329 -2.845 1.00 77.25 180 GLU A O 1
ATOM 1504 N N . PHE A 1 181 ? -28.137 -26.860 -0.860 1.00 77.88 181 PHE A N 1
ATOM 1505 C CA . PHE A 1 181 ? -28.409 -25.567 -0.236 1.00 77.88 181 PHE A CA 1
ATOM 1506 C C . PHE A 1 181 ? -27.761 -24.410 -1.007 1.00 77.88 181 PHE A C 1
ATOM 1508 O O . PHE A 1 181 ? -28.443 -23.437 -1.335 1.00 77.88 181 PHE A O 1
ATOM 1515 N N . VAL A 1 182 ? -26.469 -24.525 -1.342 1.00 74.75 182 VAL A N 1
ATOM 1516 C CA . VAL A 1 182 ? -25.722 -23.495 -2.088 1.00 74.75 182 VAL A CA 1
ATOM 1517 C C . VAL A 1 182 ? -26.285 -23.306 -3.497 1.00 74.75 182 VAL A C 1
ATOM 1519 O O . VAL A 1 182 ? -26.405 -22.175 -3.966 1.00 74.75 182 VAL A O 1
ATOM 1522 N N . ASN A 1 183 ? -26.649 -24.391 -4.185 1.00 76.31 183 ASN A N 1
ATOM 1523 C CA . ASN A 1 183 ? -27.245 -24.308 -5.518 1.00 76.31 183 ASN A CA 1
ATOM 1524 C C . ASN A 1 183 ? -28.639 -23.665 -5.479 1.00 76.31 183 ASN A C 1
ATOM 1526 O O . ASN A 1 183 ? -28.932 -22.816 -6.319 1.00 76.31 183 ASN A O 1
ATOM 1530 N N . ALA A 1 184 ? -29.462 -24.011 -4.485 1.00 77.56 184 ALA A N 1
ATOM 1531 C CA . ALA A 1 184 ? -30.788 -23.429 -4.294 1.00 77.56 184 ALA A CA 1
ATOM 1532 C C . ALA A 1 184 ? -30.727 -21.927 -3.965 1.00 77.56 184 ALA A C 1
ATOM 1534 O O . ALA A 1 184 ? -31.562 -21.160 -4.434 1.00 77.56 184 ALA A O 1
ATOM 1535 N N . THR A 1 185 ? -29.714 -21.480 -3.216 1.00 73.56 185 THR A N 1
ATOM 1536 C CA . THR A 1 185 ? -29.528 -20.053 -2.889 1.00 73.56 185 THR A CA 1
ATOM 1537 C C . THR A 1 185 ? -28.843 -19.240 -3.989 1.00 73.56 185 THR A C 1
ATOM 1539 O O . THR A 1 185 ? -28.857 -18.013 -3.930 1.00 73.56 185 THR A O 1
ATOM 1542 N N . ARG A 1 186 ? -28.283 -19.879 -5.026 1.00 67.31 186 ARG A N 1
ATOM 1543 C CA . ARG A 1 186 ? -27.587 -19.187 -6.128 1.00 67.31 186 ARG A CA 1
ATOM 1544 C C . ARG A 1 186 ? -28.532 -18.463 -7.097 1.00 67.31 186 ARG A C 1
ATOM 1546 O O . ARG A 1 186 ? -28.070 -17.631 -7.871 1.00 67.31 186 ARG A O 1
ATOM 1553 N N . MET A 1 187 ? -29.831 -18.759 -7.049 1.00 51.91 187 MET A N 1
ATOM 1554 C CA . MET A 1 187 ? -30.863 -18.183 -7.917 1.00 51.91 187 MET A CA 1
ATOM 1555 C C . MET A 1 187 ? -31.838 -17.323 -7.102 1.00 51.91 187 MET A C 1
ATOM 1557 O O . MET A 1 187 ? -33.014 -17.638 -6.961 1.00 51.91 187 MET A O 1
ATOM 1561 N N . GLY A 1 188 ? -31.335 -16.220 -6.555 1.00 53.59 188 GLY A N 1
ATOM 1562 C CA . GLY A 1 188 ? -32.154 -15.080 -6.154 1.00 53.59 188 GLY A CA 1
ATOM 1563 C C . GLY A 1 188 ? -31.840 -13.913 -7.082 1.00 53.59 188 GLY A C 1
ATOM 1564 O O . GLY A 1 188 ? -30.716 -13.425 -7.060 1.00 53.59 188 GLY A O 1
ATOM 1565 N N . THR A 1 189 ? -32.829 -13.467 -7.863 1.00 46.47 189 THR A N 1
ATOM 1566 C CA . THR A 1 189 ? -32.814 -12.330 -8.816 1.00 46.47 189 THR A CA 1
ATOM 1567 C C . THR A 1 189 ? -32.209 -12.580 -10.207 1.00 46.47 189 THR A C 1
ATOM 1569 O O . THR A 1 189 ? -31.198 -12.014 -10.601 1.00 46.47 189 THR A O 1
ATOM 1572 N N . ALA A 1 190 ? -32.915 -13.378 -11.007 1.00 40.88 190 ALA A N 1
ATOM 1573 C CA . ALA A 1 190 ? -33.075 -13.084 -12.430 1.00 40.88 190 ALA A CA 1
ATOM 1574 C C . ALA A 1 190 ? -34.583 -13.107 -12.719 1.00 40.88 190 ALA A C 1
ATOM 1576 O O . ALA A 1 190 ? -35.167 -14.155 -12.990 1.00 40.88 190 ALA A O 1
ATOM 1577 N N . SER A 1 191 ? -35.221 -11.957 -12.520 1.00 36.97 191 SER A N 1
ATOM 1578 C CA . SER A 1 191 ? -36.522 -11.607 -13.096 1.00 36.97 191 SER A CA 1
ATOM 1579 C C . SER A 1 191 ? -36.302 -10.400 -13.986 1.00 36.97 191 SER A C 1
ATOM 1581 O O . SER A 1 191 ? -35.481 -9.547 -13.577 1.00 36.97 191 SER A O 1
#

Radius of gyration: 22.21 Å; chains: 1; bounding box: 58×46×59 Å